Protein AF-A0A3F3HHC2-F1 (afdb_monomer_lite)

pLDDT: mean 76.74, std 19.42, range [27.91, 94.0]

Foldseek 3Di:
DDDDDDDDDDDDDDDDDDDDDPPPPDDDDPDPVRVVVVVVVVVVVVVVVVVVVVVVVVVVVVVVVVVVVVVVVVVVVVVVVVVVVVVVVVVVVVVLQVVLLVVLLVVCVVLVHDSDPVVSVVLDDPDNVSSVVSSVVVSVVVVVVVVVVVVVVVVPPDPPPPPVPVPPPCDPVNVCVVPPPDD

Organism: NCBI:txid709323

Sequence (183 aa):
MENNDSQNEVVEEQNEDKQAETKKDGISFESQSELDSFMDKKVSKAIETARSKWEEEAKEREDKAKKLARMTEADRIKAEQADRDKELSKREQELKRLEYSIQAKSTLAEAGLPNEDELVSLILSDDVETTNNNINYLKKVIADSVNKRVDELSKQKTPNASSTKLSGAVSISELAQKNRVIK

Structure (mmCIF, N/CA/C/O backbone):
data_AF-A0A3F3HHC2-F1
#
_entry.id   AF-A0A3F3HHC2-F1
#
loop_
_atom_site.group_PDB
_atom_site.id
_atom_site.type_symbol
_atom_site.label_atom_id
_atom_site.label_alt_id
_atom_site.label_comp_id
_atom_site.label_asym_id
_atom_site.label_entity_id
_atom_site.label_seq_id
_atom_site.pdbx_PDB_ins_code
_atom_site.Cartn_x
_atom_site.Cartn_y
_atom_site.Cartn_z
_atom_site.occupancy
_atom_site.B_iso_or_equiv
_atom_site.auth_seq_id
_atom_site.auth_comp_id
_atom_site.auth_asym_id
_atom_site.auth_atom_id
_atom_site.pdbx_PDB_model_num
ATOM 1 N N . MET A 1 1 ? 40.870 -58.059 -75.820 1.00 37.47 1 MET A N 1
ATOM 2 C CA . MET A 1 1 ? 39.514 -58.626 -75.888 1.00 37.47 1 MET A CA 1
ATOM 3 C C . MET A 1 1 ? 38.599 -57.517 -75.403 1.00 37.47 1 MET A C 1
ATOM 5 O O . MET A 1 1 ? 38.726 -57.125 -74.254 1.00 37.47 1 MET A O 1
ATOM 9 N N . GLU A 1 2 ? 37.983 -56.752 -76.309 1.00 33.00 2 GLU A N 1
ATOM 10 C CA . GLU A 1 2 ? 36.784 -57.168 -77.075 1.00 33.00 2 GLU A CA 1
ATOM 11 C C . GLU A 1 2 ? 35.689 -57.629 -76.115 1.00 33.00 2 GLU A C 1
ATOM 13 O O . GLU A 1 2 ? 35.956 -58.453 -75.251 1.00 33.00 2 GLU A O 1
ATOM 18 N N . ASN A 1 3 ? 34.437 -57.223 -76.192 1.00 35.38 3 ASN A N 1
ATOM 19 C CA . ASN A 1 3 ? 33.628 -56.442 -77.125 1.00 35.38 3 ASN A CA 1
ATOM 20 C C . ASN A 1 3 ? 32.296 -56.289 -76.345 1.00 35.38 3 ASN A C 1
ATOM 22 O O . ASN A 1 3 ? 31.967 -57.150 -75.534 1.00 35.38 3 ASN A O 1
ATOM 26 N N . ASN A 1 4 ? 31.665 -55.122 -76.346 1.00 35.12 4 ASN A N 1
ATOM 27 C CA . ASN A 1 4 ? 30.580 -54.762 -77.261 1.00 35.12 4 ASN A CA 1
ATOM 28 C C . ASN A 1 4 ? 29.221 -55.422 -76.949 1.00 35.12 4 ASN A C 1
ATOM 30 O O . ASN A 1 4 ? 29.142 -56.600 -76.626 1.00 35.12 4 ASN A O 1
ATOM 34 N N . ASP A 1 5 ? 28.195 -54.609 -77.193 1.00 36.09 5 ASP A N 1
ATOM 35 C CA . ASP A 1 5 ? 26.769 -54.888 -77.368 1.00 36.09 5 ASP A CA 1
ATOM 36 C C . ASP A 1 5 ? 25.909 -55.114 -76.120 1.00 36.09 5 ASP A C 1
ATOM 38 O O . ASP A 1 5 ? 26.083 -56.067 -75.373 1.00 36.09 5 ASP A O 1
ATOM 42 N N . SER A 1 6 ? 25.020 -54.185 -75.757 1.00 36.78 6 SER A N 1
ATOM 43 C CA . SER A 1 6 ? 23.888 -53.574 -76.498 1.00 36.78 6 SER A CA 1
ATOM 44 C C . SER A 1 6 ? 22.591 -54.253 -76.086 1.00 36.78 6 SER A C 1
ATOM 46 O O . SER A 1 6 ? 22.447 -55.459 -76.251 1.00 36.78 6 SER A O 1
ATOM 48 N N . GLN A 1 7 ? 21.659 -53.436 -75.593 1.00 36.12 7 GLN A N 1
ATOM 49 C CA . GLN A 1 7 ? 20.228 -53.351 -75.943 1.00 36.12 7 GLN A CA 1
ATOM 50 C C . GLN A 1 7 ? 19.527 -52.635 -74.772 1.00 36.12 7 GLN A C 1
ATOM 52 O O . GLN A 1 7 ? 19.588 -53.107 -73.643 1.00 36.12 7 GLN A O 1
ATOM 57 N N . ASN A 1 8 ? 19.045 -51.394 -74.881 1.00 29.84 8 ASN A N 1
ATOM 58 C CA . ASN A 1 8 ? 18.131 -50.783 -75.859 1.00 29.84 8 ASN A CA 1
ATOM 59 C C . ASN A 1 8 ? 16.711 -51.366 -75.803 1.00 29.84 8 ASN A C 1
ATOM 61 O O . ASN A 1 8 ? 16.498 -52.466 -76.289 1.00 29.84 8 ASN A O 1
ATOM 65 N N . GLU A 1 9 ? 15.770 -50.585 -75.267 1.00 37.88 9 GLU A N 1
ATOM 66 C CA . GLU A 1 9 ? 14.463 -50.279 -75.881 1.00 37.88 9 GLU A CA 1
ATOM 67 C C . GLU A 1 9 ? 13.893 -49.045 -75.148 1.00 37.88 9 GLU A C 1
ATOM 69 O O . GLU A 1 9 ? 13.681 -49.079 -73.939 1.00 37.88 9 GLU A O 1
ATOM 74 N N . VAL A 1 10 ? 13.990 -47.844 -75.728 1.00 31.50 10 VAL A N 1
ATOM 75 C CA . VAL A 1 10 ? 13.134 -47.246 -76.779 1.00 31.50 10 VAL A CA 1
ATOM 76 C C . VAL A 1 10 ? 11.805 -46.758 -76.210 1.00 31.50 10 VAL A C 1
ATOM 78 O O . VAL A 1 10 ? 10.918 -47.552 -75.927 1.00 31.50 10 VAL A O 1
ATOM 81 N N . VAL A 1 11 ? 11.664 -45.430 -76.147 1.00 33.75 11 VAL A N 1
ATOM 82 C CA . VAL A 1 11 ? 10.469 -44.735 -76.648 1.00 33.75 11 VAL A CA 1
ATOM 83 C C . VAL A 1 11 ? 10.931 -43.437 -77.333 1.00 33.75 11 VAL A C 1
ATOM 85 O O . VAL A 1 11 ? 11.148 -42.407 -76.700 1.00 33.75 11 VAL A O 1
ATOM 88 N N . GLU A 1 12 ? 11.156 -43.567 -78.638 1.00 30.34 12 GLU A N 1
ATOM 89 C CA . GLU A 1 12 ? 10.977 -42.567 -79.708 1.00 30.34 12 GLU A CA 1
ATOM 90 C C . GLU A 1 12 ? 9.503 -42.071 -79.697 1.00 30.34 12 GLU A C 1
ATOM 92 O O . GLU A 1 12 ? 8.624 -42.820 -79.283 1.00 30.34 12 GLU A O 1
ATOM 97 N N . GLU A 1 13 ? 9.072 -40.878 -80.115 1.00 29.05 13 GLU A N 1
ATOM 98 C CA . GLU A 1 13 ? 9.641 -39.817 -80.950 1.00 29.05 13 GLU A CA 1
ATOM 99 C C . GLU A 1 13 ? 8.680 -38.599 -80.944 1.00 29.05 13 GLU A C 1
ATOM 101 O O . GLU A 1 13 ? 7.490 -38.765 -80.664 1.00 29.05 13 GLU A O 1
ATOM 106 N N . GLN A 1 14 ? 9.215 -37.423 -81.319 1.00 28.17 14 GLN A N 1
ATOM 107 C CA . GLN A 1 14 ? 8.641 -36.261 -82.054 1.00 28.17 14 GLN A CA 1
ATOM 108 C C . GLN A 1 14 ? 9.187 -34.939 -81.458 1.00 28.17 14 GLN A C 1
ATOM 110 O O . GLN A 1 14 ? 8.790 -34.541 -80.366 1.00 28.17 14 GLN A O 1
ATOM 115 N N . ASN A 1 15 ? 10.298 -34.391 -81.989 1.00 27.91 15 ASN A N 1
ATOM 116 C CA . ASN A 1 15 ? 10.408 -33.348 -83.049 1.00 27.91 15 ASN A CA 1
ATOM 117 C C . ASN A 1 15 ? 9.570 -32.081 -82.754 1.00 27.91 15 ASN A C 1
ATOM 119 O O . ASN A 1 15 ? 8.395 -32.194 -82.440 1.00 27.91 15 ASN A O 1
ATOM 123 N N . GLU A 1 16 ? 10.046 -30.833 -82.833 1.00 30.41 16 GLU A N 1
ATOM 124 C CA . GLU A 1 16 ? 11.168 -30.217 -83.558 1.00 30.41 16 GLU A CA 1
ATOM 125 C C . GLU A 1 16 ? 11.465 -28.809 -82.967 1.00 30.41 16 GLU A C 1
ATOM 127 O O . GLU A 1 16 ? 10.577 -28.149 -82.428 1.00 30.41 16 GLU A O 1
ATOM 132 N N . ASP A 1 17 ? 12.714 -28.359 -83.136 1.00 32.56 17 ASP A N 1
ATOM 133 C CA . ASP A 1 17 ? 13.199 -26.971 -83.256 1.00 32.56 17 ASP A CA 1
ATOM 134 C C . ASP A 1 17 ? 12.967 -25.912 -82.153 1.00 32.56 17 ASP A C 1
ATOM 136 O O . ASP A 1 17 ? 11.952 -25.217 -82.101 1.00 32.56 17 ASP A O 1
ATOM 140 N N . LYS A 1 18 ? 14.051 -25.578 -81.430 1.00 29.94 18 LYS A N 1
ATOM 141 C CA . LYS A 1 18 ? 14.835 -24.351 -81.712 1.00 29.94 18 LYS A CA 1
ATOM 142 C C . LYS A 1 18 ? 16.060 -24.200 -80.807 1.00 29.94 18 LYS A C 1
ATOM 144 O O . LYS A 1 18 ? 15.990 -24.161 -79.583 1.00 29.94 18 LYS A O 1
ATOM 149 N N . GLN A 1 19 ? 17.183 -24.042 -81.490 1.00 35.69 19 GLN A N 1
ATOM 150 C CA . GLN A 1 19 ? 18.495 -23.602 -81.038 1.00 35.69 19 GLN A CA 1
ATOM 151 C C . GLN A 1 19 ? 18.409 -22.336 -80.159 1.00 35.69 19 GLN A C 1
ATOM 153 O O . GLN A 1 19 ? 17.910 -21.304 -80.605 1.00 35.69 19 GLN A O 1
ATOM 158 N N . ALA A 1 20 ? 18.927 -22.397 -78.929 1.00 33.69 20 ALA A N 1
ATOM 159 C CA . ALA A 1 20 ? 19.217 -21.220 -78.111 1.00 33.69 20 ALA A CA 1
ATOM 160 C C . ALA A 1 20 ? 20.665 -21.307 -77.620 1.00 33.69 20 ALA A C 1
ATOM 162 O O . ALA A 1 20 ? 21.023 -22.074 -76.729 1.00 33.69 20 ALA A O 1
ATOM 163 N N . GLU A 1 21 ? 21.481 -20.532 -78.318 1.00 35.59 21 GLU A N 1
ATOM 164 C CA . GLU A 1 21 ? 22.899 -20.274 -78.143 1.00 35.59 21 GLU A CA 1
ATOM 165 C C . GLU A 1 21 ? 23.351 -20.203 -76.678 1.00 35.59 21 GLU A C 1
ATOM 167 O O . GLU A 1 21 ? 22.908 -19.369 -75.885 1.00 35.59 21 GLU A O 1
ATOM 172 N N . THR A 1 22 ? 24.357 -21.011 -76.355 1.00 36.41 22 THR A N 1
ATOM 173 C CA . THR A 1 22 ? 25.307 -20.728 -75.284 1.00 36.41 22 THR A CA 1
ATOM 174 C C . THR A 1 22 ? 26.103 -19.475 -75.655 1.00 36.41 22 THR A C 1
ATOM 176 O O . THR A 1 22 ? 27.182 -19.545 -76.244 1.00 36.41 22 THR A O 1
ATOM 179 N N . LYS A 1 23 ? 25.572 -18.298 -75.305 1.00 38.62 23 LYS A N 1
ATOM 180 C CA . LYS A 1 23 ? 26.328 -17.042 -75.343 1.00 38.62 23 LYS A CA 1
ATOM 181 C C . LYS A 1 23 ? 27.476 -17.115 -74.340 1.00 38.62 23 LYS A C 1
ATOM 183 O O . LYS A 1 23 ? 27.316 -16.865 -73.148 1.00 38.62 23 LYS A O 1
ATOM 188 N N . LYS A 1 24 ? 28.660 -17.470 -74.836 1.00 49.88 24 LYS A N 1
ATOM 189 C CA . LYS A 1 24 ? 29.924 -17.064 -74.225 1.00 49.88 24 LYS A CA 1
ATOM 190 C C . LYS A 1 24 ? 30.059 -15.554 -74.433 1.00 49.88 24 LYS A C 1
ATOM 192 O O . LYS A 1 24 ? 30.647 -15.129 -75.422 1.00 49.88 24 LYS A O 1
ATOM 197 N N . ASP A 1 25 ? 29.542 -14.761 -73.499 1.00 48.44 25 ASP A N 1
ATOM 198 C CA . ASP A 1 25 ? 29.913 -13.346 -73.370 1.00 48.44 25 ASP A CA 1
ATOM 199 C C . ASP A 1 25 ? 31.348 -13.271 -72.820 1.00 48.44 25 ASP A C 1
ATOM 201 O O . ASP A 1 25 ? 31.600 -13.011 -71.643 1.00 48.44 25 ASP A O 1
ATOM 205 N N . GLY A 1 26 ? 32.314 -13.606 -73.675 1.00 57.22 26 GLY A N 1
ATOM 206 C CA . GLY A 1 26 ? 33.729 -13.407 -73.408 1.00 57.22 26 GLY A CA 1
ATOM 207 C C . GLY A 1 26 ? 34.069 -11.942 -73.634 1.00 57.22 26 GLY A C 1
ATOM 208 O O . GLY A 1 26 ? 34.061 -11.478 -74.770 1.00 57.22 26 GLY A O 1
ATOM 209 N N . ILE A 1 27 ? 34.373 -11.213 -72.562 1.00 67.56 27 ILE A N 1
ATOM 210 C CA . ILE A 1 27 ? 34.971 -9.880 -72.669 1.00 67.56 27 ILE A CA 1
ATOM 211 C C . ILE A 1 27 ? 36.353 -10.066 -73.311 1.00 67.56 27 ILE A C 1
ATOM 213 O O . ILE A 1 27 ? 37.242 -10.655 -72.697 1.00 67.56 27 ILE A O 1
ATOM 217 N N . SER A 1 28 ? 36.517 -9.612 -74.553 1.00 67.81 28 SER A N 1
ATOM 218 C CA . SER A 1 28 ? 37.803 -9.581 -75.253 1.00 67.81 28 SER A CA 1
ATOM 219 C C . SER A 1 28 ? 38.385 -8.178 -75.135 1.00 67.81 28 SER A C 1
ATOM 221 O O . SER A 1 28 ? 37.693 -7.214 -75.446 1.00 67.81 28 SER A O 1
ATOM 223 N N . PHE A 1 29 ? 39.634 -8.066 -74.684 1.00 74.88 29 PHE A N 1
ATOM 224 C CA . PHE A 1 29 ? 40.348 -6.792 -74.587 1.00 74.88 29 PHE A CA 1
ATOM 225 C C . PHE A 1 29 ? 41.299 -6.626 -75.765 1.00 74.88 29 PHE A C 1
ATOM 227 O O . PHE A 1 29 ? 42.044 -7.551 -76.088 1.00 74.88 29 PHE A O 1
ATOM 234 N N . GLU A 1 30 ? 41.294 -5.449 -76.390 1.00 73.56 30 GLU A N 1
ATOM 235 C CA . GLU A 1 30 ? 42.142 -5.166 -77.554 1.00 73.56 30 GLU A CA 1
ATOM 236 C C . GLU A 1 30 ? 43.577 -4.792 -77.142 1.00 73.56 30 GLU A C 1
ATOM 238 O O . GLU A 1 30 ? 44.507 -4.872 -77.945 1.00 73.56 30 GLU A O 1
ATOM 243 N N . SER A 1 31 ? 43.792 -4.429 -75.870 1.00 78.31 31 SER A N 1
ATOM 244 C CA . SER A 1 31 ? 45.115 -4.136 -75.310 1.00 78.31 31 SER A CA 1
ATOM 245 C C . SER A 1 31 ? 45.207 -4.434 -73.809 1.00 78.31 31 SER A C 1
ATOM 247 O O . SER A 1 31 ? 44.209 -4.445 -73.086 1.00 78.31 31 SER A O 1
ATOM 249 N N . GLN A 1 32 ? 46.434 -4.609 -73.310 1.00 79.19 32 GLN A N 1
ATOM 250 C CA . GLN A 1 32 ? 46.698 -4.817 -71.881 1.00 79.19 32 GLN A CA 1
ATOM 251 C C . GLN A 1 32 ? 46.233 -3.630 -71.014 1.00 79.19 32 GLN A C 1
ATOM 253 O O . GLN A 1 32 ? 45.805 -3.833 -69.883 1.00 79.19 32 GLN A O 1
ATOM 258 N N . SER A 1 33 ? 46.251 -2.407 -71.557 1.00 81.25 33 SER A N 1
ATOM 259 C CA . SER A 1 33 ? 45.795 -1.196 -70.860 1.00 81.25 33 SER A CA 1
ATOM 260 C C . SER A 1 33 ? 44.282 -1.176 -70.628 1.00 81.25 33 SER A C 1
ATOM 262 O O . SER A 1 33 ? 43.810 -0.632 -69.630 1.00 81.25 33 SER A O 1
ATOM 264 N N . GLU A 1 34 ? 43.515 -1.757 -71.544 1.00 78.88 34 GLU A N 1
ATOM 265 C CA . GLU A 1 34 ? 42.060 -1.775 -71.464 1.00 78.88 34 GLU A CA 1
ATOM 266 C C . GLU A 1 34 ? 41.584 -2.827 -70.440 1.00 78.88 34 GLU A C 1
ATOM 268 O O . GLU A 1 34 ? 40.679 -2.558 -69.644 1.00 78.88 34 GLU A O 1
ATOM 273 N N . LEU A 1 35 ? 42.288 -3.967 -70.366 1.00 81.75 35 LEU A N 1
ATOM 274 C CA . LEU A 1 35 ? 42.108 -4.984 -69.323 1.00 81.75 35 LEU A CA 1
ATOM 275 C C . LEU A 1 35 ? 42.403 -4.420 -67.926 1.00 81.75 35 LEU A C 1
ATOM 277 O O . LEU A 1 35 ? 41.617 -4.635 -67.003 1.00 81.75 35 LEU A O 1
ATOM 281 N N . ASP A 1 36 ? 43.503 -3.681 -67.782 1.00 83.19 36 ASP A N 1
ATOM 282 C CA . ASP A 1 36 ? 43.916 -3.071 -66.514 1.00 83.19 36 ASP A CA 1
ATOM 283 C C . ASP A 1 36 ? 42.874 -2.051 -66.022 1.00 83.19 36 ASP A C 1
ATOM 285 O O . ASP A 1 36 ? 42.388 -2.133 -64.896 1.00 83.19 36 ASP A O 1
ATOM 289 N N . SER A 1 37 ? 42.379 -1.187 -66.920 1.00 84.00 37 SER A N 1
ATOM 290 C CA . SER A 1 37 ? 41.314 -0.224 -66.597 1.00 84.00 37 SER A CA 1
ATOM 291 C C . SER A 1 37 ? 40.001 -0.892 -66.168 1.00 84.00 37 SER A C 1
ATOM 293 O O . SER A 1 37 ? 39.285 -0.384 -65.297 1.00 84.00 37 SER A O 1
ATOM 295 N N . PHE A 1 38 ? 39.641 -2.023 -66.777 1.00 83.12 38 PHE A N 1
ATOM 296 C CA . PHE A 1 38 ? 38.449 -2.770 -66.386 1.00 83.12 38 PHE A CA 1
ATOM 297 C C . PHE A 1 38 ? 38.614 -3.447 -65.027 1.00 83.12 38 PHE A C 1
ATOM 299 O O . PHE A 1 38 ? 37.683 -3.413 -64.217 1.00 83.12 38 PHE A O 1
ATOM 306 N N . MET A 1 39 ? 39.784 -4.029 -64.762 1.00 85.62 39 MET A N 1
ATOM 307 C CA . MET A 1 39 ? 40.092 -4.640 -63.473 1.00 85.62 39 MET A CA 1
ATOM 308 C C . MET A 1 39 ? 40.117 -3.597 -62.361 1.00 85.62 39 MET A C 1
ATOM 310 O O . MET A 1 39 ? 39.442 -3.803 -61.354 1.00 85.62 39 MET A O 1
ATOM 314 N N . ASP A 1 40 ? 40.747 -2.444 -62.573 1.00 87.75 40 ASP A N 1
ATOM 315 C CA . ASP A 1 40 ? 40.731 -1.330 -61.623 1.00 87.75 40 ASP A CA 1
ATOM 316 C C . ASP A 1 40 ? 39.306 -0.894 -61.292 1.00 87.75 40 ASP A C 1
ATOM 318 O O . ASP A 1 40 ? 38.928 -0.827 -60.125 1.00 87.75 40 ASP A O 1
ATOM 322 N N . LYS A 1 41 ? 38.449 -0.703 -62.302 1.00 88.50 41 LYS A N 1
ATOM 323 C CA . LYS A 1 41 ? 37.036 -0.353 -62.075 1.00 88.50 41 LYS A CA 1
ATOM 324 C C . LYS A 1 41 ? 36.294 -1.419 -61.273 1.00 88.50 41 LYS A C 1
ATOM 326 O O . LYS A 1 41 ? 35.461 -1.087 -60.427 1.00 88.50 41 LYS A O 1
ATOM 331 N N . LYS A 1 42 ? 36.555 -2.703 -61.532 1.00 88.25 42 LYS A N 1
ATOM 332 C CA . LYS A 1 42 ? 35.938 -3.810 -60.785 1.00 88.25 42 LYS A CA 1
ATOM 333 C C . LYS A 1 42 ? 36.450 -3.874 -59.351 1.00 88.25 42 LYS A C 1
ATOM 335 O O . LYS A 1 42 ? 35.638 -4.057 -58.448 1.00 88.25 42 LYS A O 1
ATOM 340 N N . VAL A 1 43 ? 37.747 -3.679 -59.140 1.00 89.00 43 VAL A N 1
ATOM 341 C CA . VAL A 1 43 ? 38.385 -3.662 -57.821 1.00 89.00 43 VAL A CA 1
ATOM 342 C C . VAL A 1 43 ? 37.909 -2.458 -57.014 1.00 89.00 43 VAL A C 1
ATOM 344 O O . VAL A 1 43 ? 37.459 -2.643 -55.888 1.00 89.00 43 VAL A O 1
ATOM 347 N N . SER A 1 44 ? 37.888 -1.252 -57.584 1.00 89.44 44 SER A N 1
ATOM 348 C CA . SER A 1 44 ? 37.332 -0.061 -56.931 1.00 89.44 44 SER A CA 1
ATOM 349 C C . SER A 1 44 ? 35.874 -0.273 -56.541 1.00 89.44 44 SER A C 1
ATOM 351 O O . SER A 1 44 ? 35.516 -0.054 -55.387 1.00 89.44 44 SER A O 1
ATOM 353 N N . LYS A 1 45 ? 35.048 -0.809 -57.449 1.00 90.62 45 LYS A N 1
ATOM 354 C CA . LYS A 1 45 ? 33.640 -1.104 -57.153 1.00 90.62 45 LYS A CA 1
ATOM 355 C C . LYS A 1 45 ? 33.480 -2.174 -56.068 1.00 90.62 45 LYS A C 1
ATOM 357 O O . LYS A 1 45 ? 32.580 -2.075 -55.233 1.00 90.62 45 LYS A O 1
ATOM 362 N N . ALA A 1 46 ? 34.341 -3.191 -56.055 1.00 88.56 46 ALA A N 1
ATOM 363 C CA . ALA A 1 46 ? 34.355 -4.212 -55.012 1.00 88.56 46 ALA A CA 1
ATOM 364 C C . ALA A 1 46 ? 34.764 -3.626 -53.652 1.00 88.56 46 ALA A C 1
ATOM 366 O O . ALA A 1 46 ? 34.118 -3.921 -52.649 1.00 88.56 46 ALA A O 1
ATOM 367 N N . ILE A 1 47 ? 35.774 -2.752 -53.619 1.00 91.50 47 ILE A N 1
ATOM 368 C CA . ILE A 1 47 ? 36.232 -2.063 -52.406 1.00 91.50 47 ILE A CA 1
ATOM 369 C C . ILE A 1 47 ? 35.157 -1.107 -51.886 1.00 91.50 47 ILE A C 1
ATOM 371 O O . ILE A 1 47 ? 34.887 -1.104 -50.690 1.00 91.50 47 ILE A O 1
ATOM 375 N N . GLU A 1 48 ? 34.514 -0.323 -52.749 1.00 92.44 48 GLU A N 1
ATOM 376 C CA . GLU A 1 48 ? 33.403 0.559 -52.370 1.00 92.44 48 GLU A CA 1
ATOM 377 C C . GLU A 1 48 ? 32.234 -0.236 -51.789 1.00 92.44 48 GLU A C 1
ATOM 379 O O . GLU A 1 48 ? 31.717 0.104 -50.726 1.00 92.44 48 GLU A O 1
ATOM 384 N N . THR A 1 49 ? 31.868 -1.347 -52.433 1.00 91.19 49 THR A N 1
ATOM 385 C CA . THR A 1 49 ? 30.807 -2.234 -51.939 1.00 91.19 49 THR A CA 1
ATOM 386 C C . THR A 1 49 ? 31.184 -2.850 -50.590 1.00 91.19 49 THR A C 1
ATOM 388 O O . THR A 1 49 ? 30.355 -2.901 -49.685 1.00 91.19 49 THR A O 1
ATOM 391 N N . ALA A 1 50 ? 32.431 -3.300 -50.427 1.00 90.75 50 ALA A N 1
ATOM 392 C CA . ALA A 1 50 ? 32.922 -3.855 -49.168 1.00 90.75 50 ALA A CA 1
ATOM 393 C C . ALA A 1 50 ? 32.933 -2.803 -48.050 1.00 90.75 50 ALA A C 1
ATOM 395 O O . ALA A 1 50 ? 32.453 -3.077 -46.954 1.00 90.75 50 ALA A O 1
ATOM 396 N N . ARG A 1 51 ? 33.398 -1.580 -48.337 1.00 92.44 51 ARG A N 1
ATOM 397 C CA . ARG A 1 51 ? 33.374 -0.453 -47.393 1.00 92.44 51 ARG A CA 1
ATOM 398 C C . ARG A 1 51 ? 31.953 -0.094 -46.976 1.00 92.44 51 ARG A C 1
ATOM 400 O O . ARG A 1 51 ? 31.706 0.031 -45.784 1.00 92.44 51 ARG A O 1
ATOM 407 N N . SER A 1 52 ? 31.028 0.004 -47.930 1.00 93.94 52 SER A N 1
ATOM 408 C CA . SER A 1 52 ? 29.617 0.287 -47.646 1.00 93.94 52 SER A CA 1
ATOM 409 C C . SER A 1 52 ? 29.004 -0.781 -46.740 1.00 93.94 52 SER A C 1
ATOM 411 O O . SER A 1 52 ? 28.342 -0.440 -45.765 1.00 93.94 52 SER A O 1
ATOM 413 N N . LYS A 1 53 ? 29.262 -2.067 -47.018 1.00 93.69 53 LYS A N 1
ATOM 414 C CA . LYS A 1 53 ? 28.782 -3.172 -46.175 1.00 93.69 53 LYS A CA 1
ATOM 415 C C . LYS A 1 53 ? 29.385 -3.129 -44.774 1.00 93.69 53 LYS A C 1
ATOM 417 O O . LYS A 1 53 ? 28.664 -3.283 -43.797 1.00 93.69 53 LYS A O 1
ATOM 422 N N . TRP A 1 54 ? 30.686 -2.876 -44.652 1.00 93.81 54 TRP A N 1
ATOM 423 C CA . TRP A 1 54 ? 31.331 -2.761 -43.343 1.00 93.81 54 TRP A CA 1
ATOM 424 C C . TRP A 1 54 ? 30.830 -1.568 -42.536 1.00 93.81 54 TRP A C 1
ATOM 426 O O . TRP A 1 54 ? 30.685 -1.683 -41.322 1.00 93.81 54 TRP A O 1
ATOM 436 N N . GLU A 1 55 ? 30.556 -0.438 -43.185 1.00 93.25 55 GLU A N 1
ATOM 437 C CA . GLU A 1 55 ? 29.996 0.736 -42.520 1.00 93.25 55 GLU A CA 1
ATOM 438 C C . GLU A 1 55 ? 28.558 0.479 -42.046 1.00 93.25 55 GLU A C 1
ATOM 440 O O . GLU A 1 55 ? 28.202 0.853 -40.929 1.00 93.25 55 GLU A O 1
ATOM 445 N N . GLU A 1 56 ? 27.749 -0.209 -42.853 1.00 93.25 56 GLU A N 1
ATOM 446 C CA . GLU A 1 56 ? 26.394 -0.625 -42.484 1.00 93.25 56 GLU A CA 1
ATOM 447 C C . GLU A 1 56 ? 26.406 -1.614 -41.308 1.00 93.25 56 GLU A C 1
ATOM 449 O O . GLU A 1 56 ? 25.728 -1.391 -40.307 1.00 93.25 56 GLU A O 1
ATOM 454 N N . GLU A 1 57 ? 27.255 -2.643 -41.356 1.00 89.31 57 GLU A N 1
ATOM 455 C CA . GLU A 1 57 ? 27.427 -3.590 -40.249 1.00 89.31 57 GLU A CA 1
ATOM 456 C C . GLU A 1 57 ? 27.978 -2.922 -38.977 1.00 89.31 57 GLU A C 1
ATOM 458 O O . GLU A 1 57 ? 27.633 -3.316 -37.859 1.00 89.31 57 GLU A O 1
ATOM 463 N N . ALA A 1 58 ? 28.858 -1.924 -39.117 1.00 90.50 58 ALA A N 1
ATOM 464 C CA . ALA A 1 58 ? 29.372 -1.146 -37.993 1.00 90.50 58 ALA A CA 1
ATOM 465 C C . ALA A 1 58 ? 28.265 -0.322 -37.330 1.00 90.50 58 ALA A C 1
ATOM 467 O O . ALA A 1 58 ? 28.126 -0.388 -36.106 1.00 90.50 58 ALA A O 1
ATOM 468 N N . LYS A 1 59 ? 27.442 0.372 -38.126 1.00 91.19 59 LYS A N 1
ATOM 469 C CA . LYS A 1 59 ? 26.279 1.122 -37.632 1.00 91.19 59 LYS A CA 1
ATOM 470 C C . LYS A 1 59 ? 25.260 0.201 -36.971 1.00 91.19 59 LYS A C 1
ATOM 472 O O . LYS A 1 59 ? 24.828 0.475 -35.856 1.00 91.19 59 LYS A O 1
ATOM 477 N N . GLU A 1 60 ? 24.943 -0.938 -37.584 1.00 90.88 60 GLU A N 1
ATOM 478 C CA . GLU A 1 60 ? 23.987 -1.891 -37.015 1.00 90.88 60 GLU A CA 1
ATOM 479 C C . GLU A 1 60 ? 24.487 -2.481 -35.684 1.00 90.88 60 GLU A C 1
ATOM 481 O O . GLU A 1 60 ? 23.714 -2.623 -34.732 1.00 90.88 60 GLU A O 1
ATOM 486 N N . ARG A 1 61 ? 25.789 -2.790 -35.570 1.00 87.00 61 ARG A N 1
ATOM 487 C CA . ARG A 1 61 ? 26.393 -3.210 -34.293 1.00 87.00 61 ARG A CA 1
ATOM 488 C C . ARG A 1 61 ? 26.313 -2.116 -33.236 1.00 87.00 61 ARG A C 1
ATOM 490 O O . ARG A 1 61 ? 25.970 -2.417 -32.092 1.00 87.00 61 ARG A O 1
ATOM 497 N N . GLU A 1 62 ? 26.620 -0.875 -33.598 1.00 88.81 62 GLU A N 1
ATOM 498 C CA . GLU A 1 62 ? 26.570 0.255 -32.673 1.00 88.81 62 GLU A CA 1
ATOM 499 C C . GLU A 1 62 ? 25.138 0.509 -32.180 1.00 88.81 62 GLU A C 1
ATOM 501 O O . GLU A 1 62 ? 24.914 0.672 -30.979 1.00 88.81 62 GLU A O 1
ATOM 506 N N . ASP A 1 63 ? 24.152 0.454 -33.072 1.00 90.19 63 ASP A N 1
ATOM 507 C CA . ASP A 1 63 ? 22.746 0.652 -32.731 1.00 90.19 63 ASP A CA 1
ATOM 508 C C . ASP A 1 63 ? 22.193 -0.487 -31.870 1.00 90.19 63 ASP A C 1
ATOM 510 O O . ASP A 1 63 ? 21.498 -0.233 -30.881 1.00 90.19 63 ASP A O 1
ATOM 514 N N . LYS A 1 64 ? 22.551 -1.744 -32.170 1.00 86.00 64 LYS A N 1
ATOM 515 C CA . LYS A 1 64 ? 22.212 -2.899 -31.321 1.00 86.00 64 LYS A CA 1
ATOM 516 C C . LYS A 1 64 ? 22.831 -2.767 -29.929 1.00 86.00 64 LYS A C 1
ATOM 518 O O . LYS A 1 64 ? 22.128 -2.971 -28.939 1.00 86.00 64 LYS A O 1
ATOM 523 N N . ALA A 1 65 ? 24.103 -2.377 -29.834 1.00 83.31 65 ALA A N 1
ATOM 524 C CA . ALA A 1 65 ? 24.787 -2.177 -28.557 1.00 83.31 65 ALA A CA 1
ATOM 525 C C . ALA A 1 65 ? 24.167 -1.028 -27.747 1.00 83.31 65 ALA A C 1
ATOM 527 O O . ALA A 1 65 ? 23.882 -1.194 -26.561 1.00 83.31 65 ALA A O 1
ATOM 528 N N . LYS A 1 66 ? 23.874 0.111 -28.388 1.00 85.31 66 LYS A N 1
ATOM 529 C CA . LYS A 1 66 ? 23.185 1.247 -27.756 1.00 85.31 66 LYS A CA 1
ATOM 530 C C . LYS A 1 66 ? 21.789 0.869 -27.282 1.00 85.31 66 LYS A C 1
ATOM 532 O O . LYS A 1 66 ? 21.400 1.254 -26.182 1.00 85.31 66 LYS A O 1
ATOM 537 N N . LYS A 1 67 ? 21.025 0.124 -28.085 1.00 85.12 67 LYS A N 1
ATOM 538 C CA . LYS A 1 67 ? 19.682 -0.337 -27.714 1.00 85.12 67 LYS A CA 1
ATOM 539 C C . LYS A 1 67 ? 19.734 -1.291 -26.523 1.00 85.12 67 LYS A C 1
ATOM 541 O O . LYS A 1 67 ? 18.945 -1.120 -25.601 1.00 85.12 67 LYS A O 1
ATOM 546 N N . LEU A 1 68 ? 20.676 -2.236 -26.518 1.00 77.94 68 LEU A N 1
ATOM 547 C CA . LEU A 1 68 ? 20.867 -3.161 -25.404 1.00 77.94 68 LEU A CA 1
ATOM 548 C C . LEU A 1 68 ? 21.267 -2.414 -24.125 1.00 77.94 68 LEU A C 1
ATOM 550 O O . LEU A 1 68 ? 2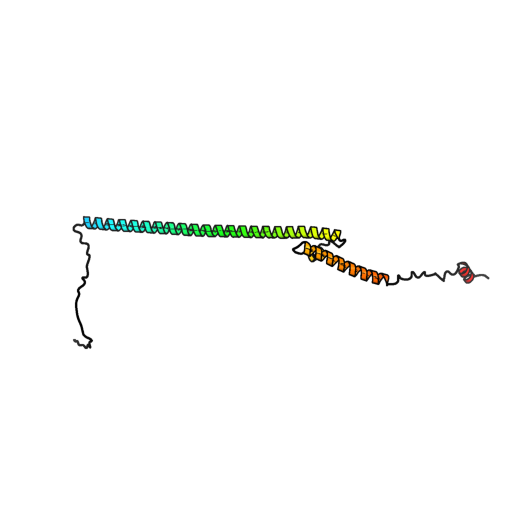0.637 -2.604 -23.093 1.00 77.94 68 LEU A O 1
ATOM 554 N N . ALA A 1 69 ? 22.237 -1.499 -24.203 1.00 84.69 69 ALA A N 1
ATOM 555 C CA . ALA A 1 69 ? 22.666 -0.691 -23.061 1.00 84.69 69 ALA A CA 1
ATOM 556 C C . ALA A 1 69 ? 21.534 0.194 -22.510 1.00 84.69 69 ALA A C 1
ATOM 558 O O . ALA A 1 69 ? 21.340 0.268 -21.298 1.00 84.69 69 ALA A O 1
ATOM 559 N N . ARG A 1 70 ? 20.747 0.826 -23.392 1.00 80.75 70 ARG A N 1
ATOM 560 C CA . ARG A 1 70 ? 19.566 1.612 -23.001 1.00 80.75 70 ARG A CA 1
ATOM 561 C C . ARG A 1 70 ? 18.490 0.754 -22.348 1.00 80.75 70 ARG A C 1
ATOM 563 O O . ARG A 1 70 ? 17.856 1.225 -21.414 1.00 80.75 70 ARG A O 1
ATOM 570 N N . MET A 1 71 ? 18.276 -0.469 -22.831 1.00 78.44 71 MET A N 1
ATOM 571 C CA . MET A 1 71 ? 17.309 -1.394 -22.243 1.00 78.44 71 MET A CA 1
ATOM 572 C C . MET A 1 71 ? 17.746 -1.808 -20.836 1.00 78.44 71 MET A C 1
ATOM 574 O O . MET A 1 71 ? 16.971 -1.653 -19.900 1.00 78.44 71 MET A O 1
ATOM 578 N N . THR A 1 72 ? 19.012 -2.195 -20.662 1.00 84.81 72 THR A N 1
ATOM 579 C CA . THR A 1 72 ? 19.573 -2.530 -19.347 1.00 84.81 72 THR A CA 1
ATOM 580 C C . THR A 1 72 ? 19.475 -1.366 -18.358 1.00 84.81 72 THR A C 1
ATOM 582 O O . THR A 1 72 ? 19.101 -1.569 -17.206 1.00 84.81 72 THR A O 1
ATOM 585 N N . GLU A 1 73 ? 19.773 -0.139 -18.792 1.00 88.69 73 GLU A N 1
ATOM 586 C CA . GLU A 1 73 ? 19.663 1.040 -17.927 1.00 88.69 73 GLU A CA 1
ATOM 587 C C . GLU A 1 73 ? 18.201 1.375 -17.598 1.00 88.69 73 GLU A C 1
ATOM 589 O O . GLU A 1 73 ? 17.876 1.643 -16.445 1.00 88.69 73 GLU A O 1
ATOM 594 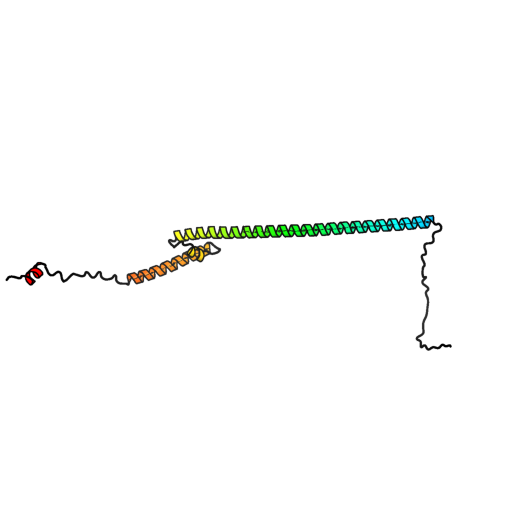N N . ALA A 1 74 ? 17.297 1.310 -18.580 1.00 87.50 74 ALA A N 1
ATOM 595 C CA . ALA A 1 74 ? 15.877 1.571 -18.364 1.00 87.50 74 ALA A CA 1
ATOM 596 C C . ALA A 1 74 ? 15.236 0.544 -17.419 1.00 87.50 74 ALA A C 1
ATOM 598 O O . ALA A 1 74 ? 14.433 0.918 -16.565 1.00 87.50 74 ALA A O 1
ATOM 599 N N . ASP A 1 75 ? 15.594 -0.733 -17.546 1.00 84.69 75 ASP A N 1
ATOM 600 C CA . ASP A 1 75 ? 15.094 -1.792 -16.671 1.00 84.69 75 ASP A CA 1
ATOM 601 C C . ASP A 1 75 ? 15.644 -1.640 -15.248 1.00 84.69 75 ASP A C 1
ATOM 603 O O . ASP A 1 75 ? 14.894 -1.795 -14.284 1.00 84.69 75 ASP A O 1
ATOM 607 N N . ARG A 1 76 ? 16.914 -1.232 -15.101 1.00 83.69 76 ARG A N 1
ATOM 608 C CA . ARG A 1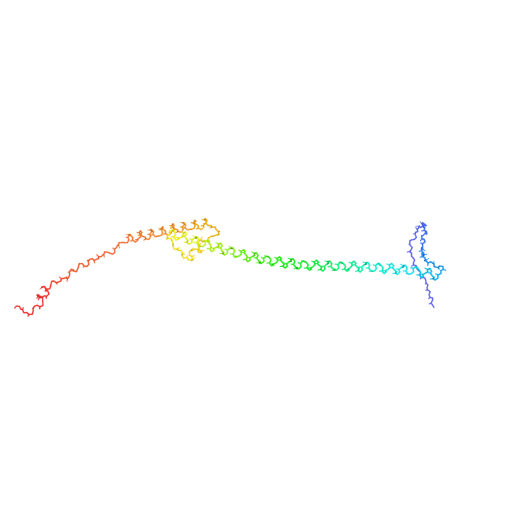 76 ? 17.495 -0.907 -13.792 1.00 83.69 76 ARG A CA 1
ATOM 609 C C . ARG A 1 76 ? 16.787 0.274 -13.130 1.00 83.69 76 ARG A C 1
ATOM 611 O O . ARG A 1 76 ? 16.421 0.172 -11.964 1.00 83.69 76 ARG A O 1
ATOM 618 N N . ILE A 1 77 ? 16.554 1.362 -13.868 1.00 89.81 77 ILE A N 1
ATOM 619 C CA . ILE A 1 77 ? 15.842 2.542 -13.354 1.00 89.81 77 ILE A CA 1
ATOM 620 C C . ILE A 1 77 ? 14.420 2.166 -12.931 1.00 89.81 77 ILE A C 1
ATOM 622 O O . ILE A 1 77 ? 13.978 2.572 -11.862 1.00 89.81 77 ILE A O 1
ATOM 626 N N . LYS A 1 78 ? 13.704 1.364 -13.729 1.00 89.94 78 LYS A N 1
ATOM 627 C CA . LYS A 1 78 ? 12.357 0.896 -13.370 1.00 89.94 78 LYS A CA 1
ATOM 628 C C . LYS A 1 78 ? 12.358 0.016 -12.126 1.00 89.94 78 LYS A C 1
ATOM 630 O O . LYS A 1 78 ? 11.451 0.148 -11.315 1.00 89.94 78 LYS A O 1
ATOM 635 N N . ALA A 1 79 ? 13.337 -0.876 -11.980 1.00 86.38 79 ALA A N 1
ATOM 636 C CA . ALA A 1 79 ? 13.465 -1.701 -10.783 1.00 86.38 79 ALA A CA 1
ATOM 637 C C . ALA A 1 79 ? 13.722 -0.830 -9.544 1.00 86.38 79 ALA A C 1
ATOM 639 O O . ALA A 1 79 ? 13.018 -0.967 -8.549 1.00 86.38 79 ALA A O 1
ATOM 640 N N . GLU A 1 80 ? 14.645 0.130 -9.640 1.00 87.94 80 GLU A N 1
ATOM 641 C CA . GLU A 1 80 ? 14.937 1.069 -8.553 1.00 87.94 80 GLU A CA 1
ATOM 642 C C . GLU A 1 80 ? 13.720 1.938 -8.199 1.00 87.94 80 GLU A C 1
ATOM 644 O O . GLU A 1 80 ? 13.413 2.123 -7.023 1.00 87.94 80 GLU A O 1
ATOM 649 N N . GLN A 1 81 ? 12.986 2.430 -9.201 1.00 92.44 81 GLN A N 1
ATOM 650 C CA . GLN A 1 81 ? 11.735 3.164 -9.002 1.00 92.44 81 GLN A CA 1
ATOM 651 C C . GLN A 1 81 ? 10.666 2.290 -8.348 1.00 92.44 81 GLN A C 1
ATOM 653 O O . GLN A 1 81 ? 10.068 2.705 -7.365 1.00 92.44 81 GLN A O 1
ATOM 658 N N . ALA A 1 82 ? 10.468 1.061 -8.825 1.00 92.75 82 ALA A N 1
ATOM 659 C CA . ALA A 1 82 ? 9.499 0.142 -8.244 1.00 92.75 82 ALA A CA 1
ATOM 660 C C . ALA A 1 82 ? 9.839 -0.205 -6.788 1.00 92.75 82 ALA A C 1
ATOM 662 O O . ALA A 1 82 ? 8.939 -0.319 -5.958 1.00 92.75 82 ALA A O 1
ATOM 663 N N . ASP A 1 83 ? 11.118 -0.361 -6.455 1.00 91.56 83 ASP A N 1
ATOM 664 C CA . ASP A 1 83 ? 11.549 -0.618 -5.082 1.00 91.56 83 ASP A CA 1
ATOM 665 C C . ASP A 1 83 ? 11.377 0.622 -4.196 1.00 91.56 83 ASP A C 1
ATOM 667 O O . ASP A 1 83 ? 10.895 0.510 -3.068 1.00 91.56 83 ASP A O 1
ATOM 671 N N . ARG A 1 84 ? 11.665 1.818 -4.726 1.00 93.25 84 ARG A N 1
ATOM 672 C CA . ARG A 1 84 ? 11.366 3.099 -4.069 1.00 93.25 84 ARG A CA 1
ATOM 673 C C . ARG A 1 84 ? 9.872 3.265 -3.807 1.00 93.25 84 ARG A C 1
ATOM 675 O O . ARG A 1 84 ? 9.501 3.631 -2.696 1.00 93.25 84 ARG A O 1
ATOM 682 N N . ASP A 1 85 ? 9.028 2.965 -4.784 1.00 92.31 85 ASP A N 1
ATOM 683 C CA . ASP A 1 85 ? 7.576 3.102 -4.680 1.00 92.31 85 ASP A CA 1
ATOM 684 C C . ASP A 1 85 ? 6.987 2.093 -3.690 1.00 92.31 85 ASP A C 1
ATOM 686 O O . ASP A 1 85 ? 6.119 2.443 -2.892 1.00 92.31 85 ASP A O 1
ATOM 690 N N . LYS A 1 86 ? 7.495 0.853 -3.666 1.00 93.94 86 LYS A N 1
ATOM 691 C CA . LYS A 1 86 ? 7.120 -0.140 -2.646 1.00 93.94 86 LYS A CA 1
ATOM 692 C C . LYS A 1 86 ? 7.501 0.319 -1.244 1.00 93.94 86 LYS A C 1
ATOM 694 O O . LYS A 1 86 ? 6.696 0.198 -0.326 1.00 93.94 86 LYS A O 1
ATOM 699 N N . GLU A 1 87 ? 8.714 0.837 -1.072 1.00 92.56 87 GLU A N 1
ATOM 700 C CA . GLU A 1 87 ? 9.200 1.320 0.220 1.00 92.56 87 GLU A CA 1
ATOM 701 C C . GLU A 1 87 ? 8.405 2.547 0.699 1.00 92.56 87 GLU A C 1
ATOM 703 O O . GLU A 1 87 ? 8.071 2.652 1.882 1.00 92.56 87 GLU A O 1
ATOM 708 N N . LEU A 1 88 ? 8.049 3.454 -0.216 1.00 94.00 88 LEU A N 1
ATOM 709 C CA . LEU A 1 88 ? 7.164 4.584 0.069 1.00 94.00 88 LEU A CA 1
ATOM 710 C C . LEU A 1 88 ? 5.759 4.109 0.444 1.00 94.00 88 LEU A C 1
ATOM 712 O O . LEU A 1 88 ? 5.253 4.497 1.492 1.00 94.00 88 LEU A O 1
ATOM 716 N N . SER A 1 89 ? 5.166 3.211 -0.343 1.00 93.25 89 SER A N 1
ATOM 717 C CA . SER A 1 89 ? 3.834 2.664 -0.074 1.00 93.25 89 SER A CA 1
ATOM 718 C C . SER A 1 89 ? 3.775 1.938 1.271 1.00 93.25 89 SER A C 1
ATOM 720 O O . SER A 1 89 ? 2.830 2.125 2.036 1.00 93.25 89 SER A O 1
ATOM 722 N N . LYS A 1 90 ? 4.816 1.170 1.613 1.00 93.44 90 LYS A N 1
ATOM 723 C CA . LYS A 1 90 ? 4.928 0.511 2.916 1.00 93.44 90 LYS A CA 1
ATOM 724 C C . LYS A 1 90 ? 4.989 1.529 4.055 1.00 93.44 90 LYS A C 1
ATOM 726 O O . LYS A 1 90 ? 4.240 1.393 5.020 1.00 93.44 90 LYS A O 1
ATOM 731 N N . ARG A 1 91 ? 5.818 2.573 3.932 1.00 93.44 91 ARG A N 1
ATOM 732 C CA . ARG A 1 91 ? 5.866 3.654 4.931 1.00 93.44 91 ARG A CA 1
ATOM 733 C C . ARG A 1 91 ? 4.529 4.368 5.073 1.00 93.44 91 ARG A C 1
ATOM 735 O O . ARG A 1 91 ? 4.116 4.658 6.189 1.00 93.44 91 ARG A O 1
ATOM 742 N N . GLU A 1 92 ? 3.847 4.649 3.971 1.00 90.19 92 GLU A N 1
ATOM 743 C CA . GLU A 1 92 ? 2.532 5.288 3.999 1.00 90.19 92 GLU A CA 1
ATOM 744 C C . GLU A 1 92 ? 1.486 4.406 4.683 1.00 90.19 92 GLU A C 1
ATOM 746 O O . GLU A 1 92 ? 0.691 4.905 5.475 1.00 90.19 92 GLU A O 1
ATOM 751 N N . GLN A 1 93 ? 1.494 3.097 4.421 1.00 88.62 93 GLN A N 1
ATOM 752 C CA . GLN A 1 93 ? 0.610 2.144 5.093 1.00 88.62 93 GLN A CA 1
ATOM 753 C C . GLN A 1 93 ? 0.900 2.061 6.595 1.00 88.62 93 GLN A C 1
ATOM 755 O O . GLN A 1 93 ? -0.029 2.088 7.400 1.00 88.62 93 GLN A O 1
ATOM 760 N N . GLU A 1 94 ? 2.174 2.005 6.986 1.00 88.69 94 GLU A N 1
ATOM 761 C CA . GLU A 1 94 ? 2.578 1.998 8.395 1.00 88.69 94 GLU A CA 1
ATOM 762 C C . GLU A 1 94 ? 2.162 3.289 9.111 1.00 88.69 94 GLU A C 1
ATOM 764 O O . GLU A 1 94 ? 1.602 3.229 10.206 1.00 88.69 94 GLU A O 1
ATOM 769 N N . LEU A 1 95 ? 2.365 4.451 8.482 1.00 88.75 95 LEU A N 1
ATOM 770 C CA . LEU A 1 95 ? 1.952 5.743 9.033 1.00 88.75 95 LEU A CA 1
ATOM 771 C C . LEU A 1 95 ? 0.434 5.856 9.162 1.00 88.75 95 LEU A C 1
ATOM 773 O O . LEU A 1 95 ? -0.044 6.254 10.220 1.00 88.75 95 LEU A O 1
ATOM 777 N N . LYS A 1 96 ? -0.327 5.454 8.136 1.00 88.56 96 LYS A N 1
ATOM 778 C CA . LYS A 1 96 ? -1.797 5.425 8.199 1.00 88.56 96 LYS A CA 1
ATOM 779 C C . LYS A 1 96 ? -2.282 4.522 9.323 1.00 88.56 96 LYS A C 1
ATOM 781 O O . LYS A 1 96 ? -3.139 4.915 10.107 1.00 88.56 96 LYS A O 1
ATOM 786 N N . ARG A 1 97 ? -1.696 3.329 9.453 1.00 87.38 97 ARG A N 1
ATOM 787 C CA . ARG A 1 97 ? -2.032 2.398 10.533 1.00 87.38 97 ARG A CA 1
ATOM 788 C C . ARG A 1 97 ? -1.735 3.003 11.904 1.00 87.38 97 ARG A C 1
ATOM 790 O O . ARG A 1 97 ? -2.540 2.841 12.818 1.00 87.38 97 ARG A O 1
ATOM 797 N N . LEU A 1 98 ? -0.609 3.699 12.052 1.00 87.94 98 LEU A N 1
ATOM 798 C CA . LEU A 1 98 ? -0.253 4.375 13.296 1.00 87.94 98 LEU A CA 1
ATOM 799 C C . LEU A 1 98 ? -1.234 5.506 13.616 1.00 87.94 98 LEU A C 1
ATOM 801 O O . LEU A 1 98 ? -1.762 5.553 14.724 1.00 87.94 98 LEU A O 1
ATOM 805 N N . GLU A 1 99 ? -1.522 6.371 12.648 1.00 87.19 99 GLU A N 1
ATOM 806 C CA . GLU A 1 99 ? -2.486 7.459 12.796 1.00 87.19 99 GLU A CA 1
ATOM 807 C C . GLU A 1 99 ? -3.860 6.922 13.210 1.00 87.19 99 GLU A C 1
ATOM 809 O O . GLU A 1 99 ? -4.421 7.361 14.215 1.00 87.19 99 GLU A O 1
ATOM 814 N N . TYR A 1 100 ? -4.361 5.903 12.510 1.00 88.06 100 TYR A N 1
ATOM 815 C CA . TYR A 1 100 ? -5.640 5.277 12.833 1.00 88.06 100 TYR A CA 1
ATOM 816 C C . TYR A 1 100 ? -5.622 4.585 14.194 1.00 88.06 100 TYR A C 1
ATOM 818 O O . TYR A 1 100 ? -6.600 4.676 14.930 1.00 88.06 100 TYR A O 1
ATOM 826 N N . SER A 1 101 ? -4.512 3.957 14.587 1.00 86.56 101 SER A N 1
ATOM 827 C CA . SER A 1 101 ? -4.391 3.365 15.923 1.00 86.56 101 SER A CA 1
ATOM 828 C C . SER A 1 101 ? -4.482 4.418 17.031 1.00 86.56 101 SER A C 1
ATOM 830 O O . SER A 1 101 ? -5.120 4.182 18.054 1.00 86.56 101 SER A O 1
ATOM 832 N N . ILE A 1 102 ? -3.908 5.605 16.817 1.00 88.31 102 ILE A N 1
ATOM 833 C CA . ILE A 1 102 ? -3.969 6.717 17.771 1.00 88.31 102 ILE A CA 1
ATOM 834 C C . ILE A 1 102 ? -5.389 7.281 17.834 1.00 88.31 102 ILE A C 1
ATOM 836 O O . ILE A 1 102 ? -5.904 7.507 18.930 1.00 88.31 102 ILE A O 1
ATOM 840 N N . GLN A 1 103 ? -6.047 7.460 16.686 1.00 87.06 103 GLN A N 1
ATOM 841 C CA . GLN A 1 103 ? -7.445 7.894 16.648 1.00 87.06 103 GLN A CA 1
ATOM 842 C C . GLN A 1 103 ? -8.353 6.891 17.369 1.00 87.06 103 GLN A C 1
ATOM 844 O O . GLN A 1 103 ? -9.100 7.282 18.262 1.00 87.06 103 GLN A O 1
ATOM 849 N N . ALA A 1 104 ? -8.214 5.594 17.078 1.00 87.12 104 ALA A N 1
ATOM 850 C CA . ALA A 1 104 ? -8.969 4.535 17.742 1.00 87.12 104 ALA A CA 1
ATOM 851 C C . ALA A 1 104 ? -8.730 4.519 19.261 1.00 87.12 104 ALA A C 1
ATOM 853 O O . ALA A 1 104 ? -9.681 4.379 20.028 1.00 87.12 104 ALA A O 1
ATOM 854 N N . LYS A 1 105 ? -7.485 4.726 19.716 1.00 88.56 105 LYS A N 1
ATOM 855 C CA . LYS A 1 105 ? -7.165 4.897 21.144 1.00 88.56 105 LYS A CA 1
ATOM 856 C C . LYS A 1 105 ? -7.887 6.087 21.767 1.00 88.56 105 LYS A C 1
ATOM 858 O O . LYS A 1 105 ? -8.403 5.950 22.874 1.00 88.56 105 LYS A O 1
ATOM 863 N N . SER A 1 106 ? -7.927 7.229 21.077 1.00 88.88 106 SER A N 1
ATOM 864 C CA . SER A 1 106 ? -8.663 8.412 21.541 1.00 88.88 106 SER A CA 1
ATOM 865 C C . SER A 1 106 ? -10.149 8.100 21.681 1.00 88.88 106 SER A C 1
ATOM 867 O O . SER A 1 106 ? -10.726 8.315 22.742 1.00 88.88 106 SER A O 1
ATOM 869 N N . THR A 1 107 ? -10.754 7.495 20.658 1.00 87.69 107 THR A N 1
ATOM 870 C CA . THR A 1 107 ? -12.177 7.137 20.667 1.00 87.69 107 THR A CA 1
ATOM 871 C C . THR A 1 107 ? -12.513 6.099 21.741 1.00 87.69 107 THR A C 1
ATOM 873 O O . THR A 1 107 ? -13.548 6.204 22.398 1.00 87.69 107 THR A O 1
ATOM 876 N N . LEU A 1 108 ? -11.642 5.111 21.971 1.00 87.56 108 LEU A N 1
ATOM 877 C CA . LEU A 1 108 ? -11.798 4.140 23.059 1.00 87.56 108 LEU A CA 1
ATOM 878 C C . LEU A 1 108 ? -11.740 4.815 24.432 1.00 87.56 108 LEU A C 1
ATOM 880 O O . LEU A 1 108 ? -12.595 4.545 25.278 1.00 87.56 108 LEU A O 1
ATOM 884 N N . ALA A 1 109 ? -10.784 5.726 24.633 1.00 87.50 109 ALA A N 1
ATOM 885 C CA . ALA A 1 109 ? -10.658 6.484 25.872 1.00 87.50 109 ALA A CA 1
ATOM 886 C C . ALA A 1 109 ? -11.887 7.380 26.118 1.00 87.50 109 ALA A C 1
ATOM 888 O O . ALA A 1 109 ? -12.431 7.383 27.222 1.00 87.50 109 ALA A O 1
ATOM 889 N N . GLU A 1 110 ? -12.384 8.070 25.088 1.00 87.62 110 GLU A N 1
ATOM 890 C CA . GLU A 1 110 ? -13.629 8.853 25.141 1.00 87.62 110 GLU A CA 1
ATOM 891 C C . GLU A 1 110 ? -14.855 7.979 25.443 1.00 87.62 110 GLU A C 1
ATOM 893 O O . GLU A 1 110 ? -15.766 8.389 26.165 1.00 87.62 110 GLU A O 1
ATOM 898 N N . ALA A 1 111 ? -14.875 6.745 24.935 1.00 85.12 111 ALA A N 1
ATOM 899 C CA . ALA A 1 111 ? -15.929 5.777 25.213 1.00 85.12 111 ALA A CA 1
ATOM 900 C C . ALA A 1 111 ? -15.849 5.164 26.627 1.00 85.12 111 ALA A C 1
ATOM 902 O O . ALA A 1 111 ? -16.780 4.446 27.007 1.00 85.12 111 ALA A O 1
ATOM 903 N N . GLY A 1 112 ? -14.785 5.445 27.391 1.00 84.88 112 GLY A N 1
ATOM 904 C CA . GLY A 1 112 ? -14.522 4.874 28.715 1.00 84.88 112 GLY A CA 1
ATOM 905 C C . GLY A 1 112 ? -14.096 3.404 28.676 1.00 84.88 112 GLY A C 1
ATOM 906 O O . GLY A 1 112 ? -14.267 2.688 29.662 1.00 84.88 112 GLY A O 1
ATOM 907 N N . LEU A 1 113 ? -13.599 2.937 27.529 1.00 86.19 113 LEU A N 1
ATOM 908 C CA . LEU A 1 113 ? -13.128 1.572 27.321 1.00 86.19 113 LEU A CA 1
ATOM 909 C C . LEU A 1 113 ? -11.601 1.495 27.489 1.00 86.19 113 LEU A C 1
ATOM 911 O O . LEU A 1 113 ? -10.915 2.498 27.279 1.00 86.19 113 LEU A O 1
ATOM 915 N N . PRO A 1 114 ? -11.049 0.317 27.838 1.00 86.12 114 PRO A N 1
ATOM 916 C CA . PRO A 1 114 ? -9.604 0.116 27.868 1.00 86.12 114 PRO A CA 1
ATOM 917 C C . PRO A 1 114 ? -8.979 0.466 26.514 1.00 86.12 114 PRO A C 1
ATOM 919 O O . PRO A 1 114 ? -9.468 0.037 25.474 1.00 86.12 114 PRO A O 1
ATOM 922 N N . ASN A 1 115 ? -7.897 1.235 26.522 1.00 86.12 115 ASN A N 1
ATOM 923 C CA . ASN A 1 115 ? -7.181 1.696 25.328 1.00 86.12 115 ASN A CA 1
ATOM 924 C C . ASN A 1 115 ? -5.843 0.961 25.131 1.00 86.12 115 ASN A C 1
ATOM 926 O O . ASN A 1 115 ? -4.917 1.495 24.516 1.00 86.12 115 ASN A O 1
ATOM 930 N N . GLU A 1 116 ? -5.758 -0.261 25.660 1.00 87.62 116 GLU A N 1
ATOM 931 C CA . GLU A 1 116 ? -4.601 -1.144 25.531 1.00 87.62 116 GLU A CA 1
ATOM 932 C C . GLU A 1 116 ? -4.317 -1.472 24.060 1.00 87.62 116 GLU A C 1
ATOM 934 O O . GLU A 1 116 ? -5.238 -1.670 23.259 1.00 87.62 116 GLU A O 1
ATOM 939 N N . ASP A 1 117 ? -3.034 -1.579 23.711 1.00 80.81 117 ASP A N 1
ATOM 940 C CA . ASP A 1 117 ? -2.583 -1.846 22.338 1.00 80.81 117 ASP A CA 1
ATOM 941 C C . ASP A 1 117 ? -3.188 -3.125 21.746 1.00 80.81 117 ASP A C 1
ATOM 943 O O . ASP A 1 117 ? -3.542 -3.162 20.565 1.00 80.81 117 ASP A O 1
ATOM 947 N N . GLU A 1 118 ? -3.370 -4.156 22.573 1.00 84.81 118 GLU A N 1
ATOM 948 C CA . GLU A 1 118 ? -3.979 -5.425 22.170 1.00 84.81 118 GLU A CA 1
ATOM 949 C C . GLU A 1 118 ? -5.419 -5.233 21.685 1.00 84.81 118 GLU A C 1
ATOM 951 O O . GLU A 1 118 ? -5.793 -5.747 20.628 1.00 84.81 118 GLU A O 1
ATOM 956 N N . LEU A 1 119 ? -6.218 -4.440 22.406 1.00 85.06 119 LEU A N 1
ATOM 957 C CA . LEU A 1 119 ? -7.608 -4.185 22.041 1.00 85.06 119 LEU A CA 1
ATOM 958 C C . LEU A 1 119 ? -7.695 -3.317 20.786 1.00 85.06 119 LEU A C 1
ATOM 960 O O . LEU A 1 119 ? -8.484 -3.602 19.886 1.00 85.06 119 LEU A O 1
ATOM 964 N N . VAL A 1 120 ? -6.854 -2.286 20.705 1.00 85.38 120 VAL A N 1
ATOM 965 C CA . VAL A 1 120 ? -6.771 -1.419 19.527 1.00 85.38 120 VAL A CA 1
ATOM 966 C C . VAL A 1 120 ? -6.449 -2.262 18.299 1.00 85.38 120 VAL A C 1
ATOM 968 O O . VAL A 1 120 ? -7.149 -2.154 17.301 1.00 85.38 120 VAL A O 1
ATOM 971 N N . SER A 1 121 ? -5.469 -3.167 18.385 1.00 85.56 121 SER A N 1
ATOM 972 C CA . SER A 1 121 ? -5.093 -4.055 17.279 1.00 85.56 121 SER A CA 1
ATOM 973 C C . SER A 1 121 ? -6.211 -4.997 16.813 1.00 85.56 121 SER A C 1
ATOM 975 O O . SER A 1 121 ? -6.244 -5.347 15.636 1.00 85.56 121 SER A O 1
ATOM 977 N N . LEU A 1 122 ? -7.126 -5.384 17.710 1.00 84.81 122 LEU A N 1
ATOM 978 C CA . LEU A 1 122 ? -8.258 -6.263 17.408 1.00 84.81 122 LEU A CA 1
ATOM 979 C C . LEU A 1 122 ? -9.425 -5.514 16.748 1.00 84.81 122 LEU A C 1
ATOM 981 O O . LEU A 1 122 ? -10.169 -6.091 15.960 1.00 84.81 122 LEU A O 1
ATOM 985 N N . ILE A 1 123 ? -9.606 -4.241 17.099 1.00 85.88 123 ILE A N 1
ATOM 986 C CA . ILE A 1 123 ? -10.712 -3.402 16.620 1.00 85.88 123 ILE A CA 1
ATOM 987 C C . ILE A 1 123 ? -10.336 -2.671 15.322 1.00 85.88 123 ILE A C 1
ATOM 989 O O . ILE A 1 123 ? -11.214 -2.419 14.489 1.00 85.88 123 ILE A O 1
ATOM 993 N N . LEU A 1 124 ? -9.053 -2.332 15.160 1.00 87.56 124 LEU A N 1
ATOM 994 C CA . LEU A 1 124 ? -8.531 -1.562 14.036 1.00 87.56 124 LEU A CA 1
ATOM 995 C C . LEU A 1 124 ? -8.765 -2.303 12.717 1.00 87.56 124 LEU A C 1
ATOM 997 O O . LEU A 1 124 ? -8.278 -3.412 12.510 1.00 87.56 124 LEU A O 1
ATOM 1001 N N . SER A 1 125 ? -9.508 -1.660 11.824 1.00 84.75 125 SER A N 1
ATOM 1002 C CA . SER A 1 125 ? -9.760 -2.114 10.456 1.00 84.75 125 SER A CA 1
ATOM 1003 C C . SER A 1 125 ? -9.142 -1.129 9.457 1.00 84.75 125 SER A C 1
ATOM 1005 O O . SER A 1 125 ? -8.649 -0.071 9.850 1.00 84.75 125 SER A O 1
ATOM 1007 N N . ASP A 1 126 ? -9.173 -1.454 8.162 1.00 80.62 126 ASP A N 1
ATOM 1008 C CA . ASP A 1 126 ? -8.655 -0.563 7.107 1.00 80.62 126 ASP A CA 1
ATOM 1009 C C . ASP A 1 126 ? -9.452 0.749 6.979 1.00 80.62 126 ASP A C 1
ATOM 1011 O O . ASP A 1 126 ? -8.983 1.707 6.366 1.00 80.62 126 ASP A O 1
ATOM 1015 N N . ASP A 1 127 ? -10.649 0.795 7.568 1.00 82.56 127 ASP A N 1
ATOM 1016 C CA . ASP A 1 127 ? -11.548 1.939 7.551 1.00 82.56 127 ASP A CA 1
ATOM 1017 C C . ASP A 1 127 ? -11.912 2.423 8.971 1.00 82.56 127 ASP A C 1
ATOM 1019 O O . ASP A 1 127 ? -12.046 1.654 9.931 1.00 82.56 127 ASP A O 1
ATOM 1023 N N . VAL A 1 128 ? -12.099 3.735 9.096 1.00 81.25 128 VAL A N 1
ATOM 1024 C CA . VAL A 1 128 ? -12.397 4.406 10.366 1.00 81.25 128 VAL A CA 1
ATOM 1025 C C . VAL A 1 128 ? -13.843 4.148 10.80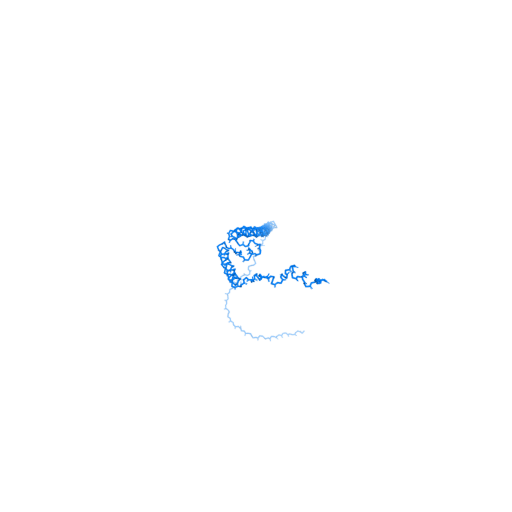0 1.00 81.25 128 VAL A C 1
ATOM 1027 O O . VAL A 1 128 ? -14.099 3.961 11.991 1.00 81.25 128 VAL A O 1
ATOM 1030 N N . GLU A 1 129 ? -14.802 4.080 9.870 1.00 84.00 129 GLU A N 1
ATOM 1031 C CA . GLU A 1 129 ? -16.209 3.828 10.213 1.00 84.00 129 GLU A CA 1
ATOM 1032 C C . GLU A 1 129 ? -16.405 2.407 10.744 1.00 84.00 129 GLU A C 1
ATOM 1034 O O . GLU A 1 129 ? -17.061 2.202 11.769 1.00 84.00 129 GLU A O 1
ATOM 1039 N N . THR A 1 130 ? -15.787 1.420 10.092 1.00 87.25 130 THR A N 1
ATOM 1040 C CA . THR A 1 130 ? -15.793 0.027 10.571 1.00 87.25 130 THR A CA 1
ATOM 1041 C C . THR A 1 130 ? -15.153 -0.103 11.954 1.00 87.25 130 THR A C 1
ATOM 1043 O O . THR A 1 130 ? -15.738 -0.733 12.837 1.00 87.25 130 THR A O 1
ATOM 1046 N N . THR A 1 131 ? -14.028 0.577 12.193 1.00 86.19 131 THR A N 1
ATOM 1047 C CA . THR A 1 131 ? -13.378 0.635 13.512 1.00 86.19 131 THR A CA 1
ATOM 1048 C C . THR A 1 131 ? -14.324 1.223 14.569 1.00 86.19 131 THR A C 1
ATOM 1050 O O . THR A 1 131 ? -14.514 0.629 15.629 1.00 86.19 131 THR A O 1
ATOM 1053 N N . ASN A 1 132 ? -15.009 2.332 14.275 1.00 87.00 132 ASN A N 1
ATOM 1054 C CA . ASN A 1 132 ? -15.980 2.943 15.193 1.00 87.00 132 ASN A CA 1
ATOM 1055 C C . ASN A 1 132 ? -17.192 2.043 15.478 1.00 87.00 132 ASN A C 1
ATOM 1057 O O . ASN A 1 132 ? -17.658 1.956 16.617 1.00 87.00 132 ASN A O 1
ATOM 1061 N N . ASN A 1 133 ? -17.698 1.339 14.465 1.00 89.56 133 ASN A N 1
ATOM 1062 C CA . ASN A 1 133 ? -18.774 0.365 14.639 1.00 89.56 133 ASN A CA 1
ATOM 1063 C C . ASN A 1 133 ? -18.344 -0.789 15.553 1.00 89.56 133 ASN A C 1
ATOM 1065 O O . ASN A 1 133 ? -19.102 -1.179 16.446 1.00 89.56 133 ASN A O 1
ATOM 1069 N N . ASN A 1 134 ? -17.110 -1.272 15.397 1.00 88.19 134 ASN A N 1
ATOM 1070 C CA . ASN A 1 134 ? -16.531 -2.293 16.267 1.00 88.19 134 ASN A CA 1
ATOM 1071 C C . ASN A 1 134 ? -16.409 -1.792 17.719 1.00 88.19 134 ASN A C 1
ATOM 1073 O O . ASN A 1 134 ? -16.789 -2.515 18.643 1.00 88.19 134 ASN A O 1
ATOM 1077 N N . ILE A 1 135 ? -15.967 -0.544 17.931 1.00 88.44 135 ILE A N 1
ATOM 1078 C CA . ILE A 1 135 ? -15.909 0.089 19.265 1.00 88.44 135 ILE A CA 1
ATOM 1079 C C . ILE A 1 135 ? -17.303 0.138 19.903 1.00 88.44 135 ILE A C 1
ATOM 1081 O O . ILE A 1 135 ? -17.480 -0.264 21.055 1.00 88.44 135 ILE A O 1
ATOM 1085 N N . ASN A 1 136 ? -18.314 0.590 19.159 1.00 89.31 136 ASN A N 1
ATOM 1086 C CA . ASN A 1 136 ? -19.688 0.685 19.655 1.00 89.31 136 ASN A CA 1
ATOM 1087 C C . ASN A 1 136 ? -20.287 -0.687 19.989 1.00 89.31 136 ASN A C 1
ATOM 1089 O O . ASN A 1 136 ? -20.972 -0.842 21.005 1.00 89.31 136 ASN A O 1
ATOM 1093 N N . TYR A 1 137 ? -20.010 -1.696 19.163 1.00 90.62 137 TYR A N 1
ATOM 1094 C CA . TYR A 1 137 ? -20.423 -3.068 19.432 1.00 90.62 137 TYR A CA 1
ATOM 1095 C C . TYR A 1 137 ? -19.772 -3.605 20.710 1.00 90.62 137 TYR A C 1
ATOM 1097 O O . TYR A 1 137 ? -20.470 -4.110 21.593 1.00 90.62 137 TYR A O 1
ATOM 1105 N N . LEU A 1 138 ? -18.456 -3.427 20.856 1.00 89.44 138 LEU A N 1
ATOM 1106 C CA . LEU A 1 138 ? -17.728 -3.837 22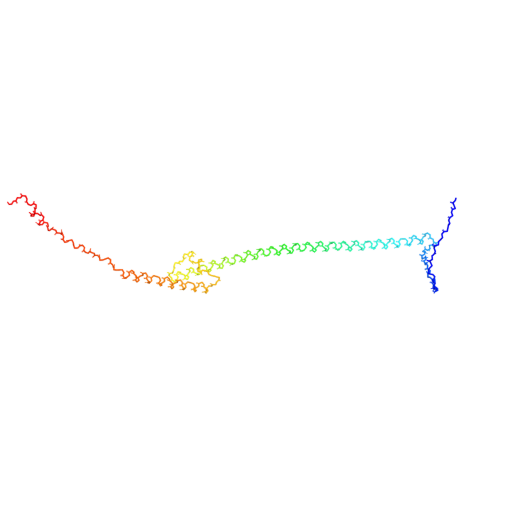.052 1.00 89.44 138 LEU A CA 1
ATOM 1107 C C . LEU A 1 138 ? -18.280 -3.152 23.307 1.00 89.44 138 LEU A C 1
ATOM 1109 O O . LEU A 1 138 ? -18.527 -3.818 24.314 1.00 89.44 138 LEU A O 1
ATOM 1113 N N . LYS A 1 139 ? -18.541 -1.843 23.228 1.00 89.50 139 LYS A N 1
ATOM 1114 C CA . LYS A 1 139 ? -19.148 -1.067 24.315 1.00 89.50 139 LYS A CA 1
ATOM 1115 C C . LYS A 1 139 ? -20.449 -1.702 24.796 1.00 89.50 139 LYS A C 1
ATOM 1117 O O . LYS A 1 139 ? -20.650 -1.859 25.998 1.00 89.50 139 LYS A O 1
ATOM 1122 N N . LYS A 1 140 ? -21.316 -2.098 23.861 1.00 92.06 140 LYS A N 1
ATOM 1123 C CA . LYS A 1 140 ? -22.596 -2.739 24.171 1.00 92.06 140 LYS A CA 1
ATOM 1124 C C . LYS A 1 140 ? -22.406 -4.102 24.835 1.00 92.06 140 LYS A C 1
ATOM 1126 O O . LYS A 1 140 ? -23.007 -4.357 25.871 1.00 92.06 140 LYS A O 1
ATOM 1131 N N . VAL A 1 141 ? -21.546 -4.955 24.277 1.00 91.56 141 VAL A N 1
ATOM 1132 C CA . VAL A 1 141 ? -21.297 -6.304 24.814 1.00 91.56 141 VAL A CA 1
ATOM 1133 C C . VAL A 1 141 ? -20.724 -6.245 26.231 1.00 91.56 141 VAL A C 1
ATOM 1135 O O . VAL A 1 141 ? -21.158 -7.000 27.105 1.00 91.56 141 VAL A O 1
ATOM 1138 N N . ILE A 1 142 ? -19.783 -5.331 26.481 1.00 90.44 142 ILE A N 1
ATOM 1139 C CA . ILE A 1 142 ? -19.205 -5.135 27.814 1.00 90.44 142 ILE A CA 1
ATOM 1140 C C . ILE A 1 142 ? -20.268 -4.611 28.780 1.00 90.44 142 ILE A C 1
ATOM 1142 O O . ILE A 1 142 ? -20.413 -5.173 29.864 1.00 90.44 142 ILE A O 1
ATOM 1146 N N . ALA A 1 143 ? -21.043 -3.595 28.391 1.00 90.69 143 ALA A N 1
ATOM 1147 C CA . ALA A 1 143 ? -22.116 -3.062 29.228 1.00 90.69 143 ALA A CA 1
ATOM 1148 C C . ALA A 1 143 ? -23.143 -4.145 29.598 1.00 90.69 143 ALA A C 1
ATOM 1150 O O . ALA A 1 143 ? -23.488 -4.286 30.769 1.00 90.69 143 ALA A O 1
ATOM 1151 N N . ASP A 1 144 ? -23.571 -4.964 28.637 1.00 93.62 144 ASP A N 1
ATOM 1152 C CA . ASP A 1 144 ? -24.519 -6.057 28.870 1.00 93.62 144 ASP A CA 1
ATOM 1153 C C . ASP A 1 144 ? -23.946 -7.124 29.819 1.00 93.62 144 ASP A C 1
ATOM 1155 O O . ASP A 1 144 ? -24.653 -7.621 30.699 1.00 93.62 144 ASP A O 1
ATOM 1159 N N . SER A 1 145 ? -22.666 -7.477 29.667 1.00 91.19 145 SER A N 1
ATOM 1160 C CA . SER A 1 145 ? -21.985 -8.450 30.532 1.00 91.19 145 SER A CA 1
ATOM 1161 C C . SER A 1 145 ? -21.816 -7.927 31.963 1.00 91.19 145 SER A C 1
ATOM 1163 O O . SER A 1 145 ? -22.124 -8.630 32.929 1.00 91.19 145 SER A O 1
ATOM 1165 N N . VAL A 1 146 ? -21.397 -6.666 32.108 1.00 92.69 146 VAL A N 1
ATOM 1166 C CA . VAL A 1 146 ? -21.253 -6.005 33.410 1.00 92.69 146 VAL A CA 1
ATOM 1167 C C . VAL A 1 146 ? -22.609 -5.875 34.095 1.00 92.69 146 VAL A C 1
ATOM 1169 O O . VAL A 1 146 ? -22.716 -6.245 35.260 1.00 92.69 146 VAL A O 1
ATOM 1172 N N . ASN A 1 147 ? -23.655 -5.446 33.385 1.00 91.50 147 ASN A N 1
ATOM 1173 C CA . ASN A 1 147 ? -25.005 -5.339 33.941 1.00 91.50 147 ASN A CA 1
ATOM 1174 C C . ASN A 1 147 ? -25.517 -6.694 34.442 1.00 91.50 147 ASN A C 1
ATOM 1176 O O . ASN A 1 147 ? -25.960 -6.789 35.582 1.00 91.50 147 ASN A O 1
ATOM 1180 N N . LYS A 1 148 ? -25.364 -7.769 33.655 1.00 93.44 148 LYS A N 1
ATOM 1181 C CA . LYS A 1 148 ? -25.723 -9.129 34.097 1.00 93.44 148 LYS A CA 1
ATOM 1182 C C . LYS A 1 148 ? -24.964 -9.543 35.355 1.00 93.44 148 LYS A C 1
ATOM 1184 O O . LYS A 1 148 ? -25.559 -10.088 36.283 1.00 93.44 148 LYS A O 1
ATOM 1189 N N . ARG A 1 149 ? -23.658 -9.273 35.405 1.00 91.81 149 ARG A N 1
ATOM 1190 C CA . ARG A 1 149 ? -22.829 -9.622 36.561 1.00 91.81 149 ARG A CA 1
ATOM 1191 C C . ARG A 1 149 ? -23.215 -8.812 37.799 1.00 91.81 149 ARG A C 1
ATOM 1193 O O . ARG A 1 149 ? -23.284 -9.379 38.887 1.00 91.81 149 ARG A O 1
ATOM 1200 N N . VAL A 1 150 ? -23.489 -7.518 37.642 1.00 92.31 150 VAL A N 1
ATOM 1201 C CA . VAL A 1 150 ? -23.990 -6.649 38.714 1.00 92.31 150 VAL A CA 1
ATOM 1202 C C . VAL A 1 150 ? -25.347 -7.146 39.205 1.00 92.31 150 VAL A C 1
ATOM 1204 O O . VAL A 1 150 ? -25.507 -7.303 40.408 1.00 92.31 150 VAL A O 1
ATOM 1207 N N . ASP A 1 151 ? -26.271 -7.510 38.314 1.00 91.19 151 ASP A N 1
ATOM 1208 C CA . ASP A 1 151 ? -27.574 -8.074 38.684 1.00 91.19 151 ASP A CA 1
ATOM 1209 C C . ASP A 1 151 ? -27.440 -9.378 39.484 1.00 91.19 151 ASP A C 1
ATOM 1211 O O . ASP A 1 151 ? -28.172 -9.605 40.449 1.00 91.19 151 ASP A O 1
ATOM 1215 N N . GLU A 1 152 ? -26.508 -10.258 39.111 1.00 90.38 152 GLU A N 1
ATOM 1216 C CA . GLU A 1 152 ? -26.195 -11.471 39.876 1.00 90.38 152 GLU A CA 1
ATOM 1217 C C . GLU A 1 152 ? -25.620 -11.153 41.260 1.00 90.38 152 GLU A C 1
ATOM 1219 O O . GLU A 1 152 ? -26.050 -11.741 42.253 1.00 90.38 152 GLU A O 1
ATOM 1224 N N . LEU A 1 153 ? -24.677 -10.210 41.344 1.00 87.75 153 LEU A N 1
ATOM 1225 C CA . LEU A 1 153 ? -24.108 -9.743 42.612 1.00 87.75 153 LEU A CA 1
ATOM 1226 C C . LEU A 1 153 ? -25.160 -9.069 43.499 1.00 87.75 153 LEU A C 1
ATOM 1228 O O . LEU A 1 153 ? -25.147 -9.276 44.706 1.00 87.75 153 LEU A O 1
ATOM 1232 N N . SER A 1 154 ? -26.091 -8.308 42.923 1.00 85.12 154 SER A N 1
ATOM 1233 C CA . SER A 1 154 ? -27.199 -7.690 43.655 1.00 85.12 154 SER A CA 1
ATOM 1234 C C . SER A 1 154 ? -28.212 -8.720 44.160 1.00 85.12 154 SER A C 1
ATOM 1236 O O . SER A 1 154 ? -28.815 -8.521 45.213 1.00 85.12 154 SER A O 1
ATOM 1238 N N . LYS A 1 155 ? -28.395 -9.839 43.444 1.00 86.50 155 LYS A N 1
ATOM 1239 C CA . LYS A 1 155 ? -29.213 -10.977 43.905 1.00 86.50 155 LYS A CA 1
ATOM 1240 C C . LYS A 1 155 ? -28.517 -11.787 44.996 1.00 86.50 155 LYS A C 1
ATOM 1242 O O . LYS A 1 155 ? -29.191 -12.418 45.815 1.00 86.50 155 LYS A O 1
ATOM 1247 N N . GLN A 1 156 ? -27.187 -11.788 45.020 1.00 78.50 156 GLN A N 1
ATOM 1248 C CA . GLN A 1 156 ? -26.426 -12.397 46.097 1.00 78.50 156 GLN A CA 1
ATOM 1249 C C . GLN A 1 156 ? -26.657 -11.565 47.365 1.00 78.50 156 GLN A C 1
ATOM 1251 O O . GLN A 1 156 ? -26.221 -10.421 47.462 1.00 78.50 156 GLN A O 1
ATOM 1256 N N . LYS A 1 157 ? -27.380 -12.127 48.348 1.00 65.69 157 LYS A N 1
ATOM 1257 C CA . LYS A 1 157 ? -27.534 -11.485 49.660 1.00 65.69 157 LYS A CA 1
ATOM 1258 C C . LYS A 1 157 ? -26.144 -11.113 50.162 1.00 65.69 157 LYS A C 1
ATOM 1260 O O . LYS A 1 157 ? -25.277 -11.987 50.261 1.00 65.69 157 LYS A O 1
ATOM 1265 N N . THR A 1 158 ? -25.953 -9.838 50.502 1.00 64.06 158 THR A N 1
ATOM 1266 C CA . THR A 1 158 ? -24.827 -9.438 51.340 1.00 64.06 158 THR A CA 1
ATOM 1267 C C . THR A 1 158 ? -24.790 -10.417 52.510 1.00 64.06 158 THR A C 1
ATOM 1269 O O . THR A 1 158 ? -25.858 -10.732 53.059 1.00 64.06 158 THR A O 1
ATOM 1272 N N . PRO A 1 159 ? -23.618 -10.984 52.860 1.00 65.25 159 PRO A N 1
ATOM 1273 C CA . PRO A 1 159 ? -23.517 -11.768 54.073 1.00 65.25 159 PRO A CA 1
ATOM 1274 C C . PRO A 1 159 ? -24.167 -10.917 55.146 1.00 65.25 159 PRO A C 1
ATOM 1276 O O . PRO A 1 159 ? -23.804 -9.743 55.283 1.00 65.25 159 PRO A O 1
ATOM 1279 N N . ASN A 1 160 ? -25.173 -11.464 55.839 1.00 58.97 160 ASN A N 1
ATOM 1280 C CA . ASN A 1 160 ? -25.607 -10.844 57.074 1.00 58.97 160 ASN A CA 1
ATOM 1281 C C . ASN A 1 160 ? -24.291 -10.600 57.798 1.00 58.97 160 ASN A C 1
ATOM 1283 O O . ASN A 1 160 ? -23.561 -11.559 58.069 1.00 58.97 160 ASN A O 1
ATOM 1287 N N . ALA A 1 161 ? -23.954 -9.332 58.041 1.00 53.84 161 ALA A N 1
ATOM 1288 C CA . ALA A 1 161 ? -23.128 -9.014 59.173 1.00 53.84 161 ALA A CA 1
ATOM 1289 C C . ALA A 1 161 ? -23.932 -9.634 60.303 1.00 53.84 161 ALA A C 1
ATOM 1291 O O . ALA A 1 161 ? -24.914 -9.065 60.784 1.00 53.84 161 ALA A O 1
ATOM 1292 N N . SER A 1 162 ? -23.614 -10.898 60.588 1.00 48.19 162 SER A N 1
ATOM 1293 C CA . SER A 1 162 ? -23.979 -11.564 61.798 1.00 48.19 162 SER A CA 1
ATOM 1294 C C . SER A 1 162 ? -23.322 -10.638 62.781 1.00 48.19 162 SER A C 1
ATOM 1296 O O . SER A 1 162 ? -22.117 -10.688 63.021 1.00 48.19 162 SER A O 1
ATOM 1298 N N . SER A 1 163 ? -24.120 -9.680 63.241 1.00 55.12 163 SER A N 1
ATOM 1299 C CA . SER A 1 163 ? -24.031 -9.184 64.576 1.00 55.12 163 SER A CA 1
ATOM 1300 C C . SER A 1 163 ? -23.994 -10.464 65.383 1.00 55.12 163 SER A C 1
ATOM 1302 O O . SER A 1 163 ? -25.013 -11.043 65.750 1.00 55.12 163 SER A O 1
ATOM 1304 N N . THR A 1 164 ? -22.778 -10.962 65.590 1.00 51.03 164 THR A N 1
ATOM 1305 C CA . THR A 1 164 ? -22.429 -11.740 66.747 1.00 51.03 164 THR A CA 1
ATOM 1306 C C . THR A 1 164 ? -22.766 -10.784 67.873 1.00 51.03 164 THR A C 1
ATOM 1308 O O . THR A 1 164 ? -21.931 -10.036 68.373 1.00 51.03 164 THR A O 1
ATOM 1311 N N . LYS A 1 165 ? -24.060 -10.727 68.207 1.00 53.94 165 LYS A N 1
ATOM 1312 C CA . LYS A 1 165 ? -24.512 -10.435 69.540 1.00 53.94 165 LYS A CA 1
ATOM 1313 C C . LYS A 1 165 ? -23.721 -11.442 70.339 1.00 53.94 165 LYS A C 1
ATOM 1315 O O . LYS A 1 165 ? -23.994 -12.637 70.286 1.00 53.94 165 LYS A O 1
ATOM 1320 N N . LEU A 1 166 ? -22.658 -10.951 70.956 1.00 50.69 166 LEU A N 1
ATOM 1321 C CA . LEU A 1 166 ? -21.907 -11.657 71.962 1.00 50.69 166 LEU A CA 1
ATOM 1322 C C . LEU A 1 166 ? -22.900 -11.903 73.103 1.00 50.69 166 LEU A C 1
ATOM 1324 O O . LEU A 1 166 ? -22.934 -11.172 74.084 1.00 50.69 166 LEU A O 1
ATOM 1328 N N . SER A 1 167 ? -23.768 -12.904 72.956 1.00 52.88 167 SER A N 1
ATOM 1329 C CA . SER A 1 167 ? -24.752 -13.333 73.954 1.00 52.88 167 SER A CA 1
ATOM 1330 C C . SER A 1 167 ? -24.081 -14.116 75.085 1.00 52.88 167 SER A C 1
ATOM 1332 O O . SER A 1 167 ? -24.682 -14.991 75.694 1.00 52.88 167 SER A O 1
ATOM 1334 N N . GLY A 1 168 ? -22.807 -13.823 75.329 1.00 58.59 168 GLY A N 1
ATOM 1335 C CA . GLY A 1 168 ? -21.949 -14.466 76.308 1.00 58.59 168 GLY A CA 1
ATOM 1336 C C . GLY A 1 168 ? -21.054 -13.463 77.023 1.00 58.59 168 GLY A C 1
ATOM 1337 O O . GLY A 1 168 ? -20.034 -13.865 77.575 1.00 58.59 168 GLY A O 1
ATOM 1338 N N . ALA A 1 169 ? -21.406 -12.171 77.032 1.00 60.56 169 ALA A N 1
ATOM 1339 C CA . ALA A 1 169 ? -20.850 -11.254 78.018 1.00 60.56 169 ALA A CA 1
ATOM 1340 C C . ALA A 1 169 ? -21.420 -11.640 79.393 1.00 60.56 169 ALA A C 1
ATOM 1342 O O . ALA A 1 169 ? -22.356 -11.020 79.891 1.00 60.56 169 ALA A O 1
ATOM 1343 N N . VAL A 1 170 ? -20.884 -12.718 79.975 1.00 65.19 170 VAL A N 1
ATOM 1344 C CA . VAL A 1 170 ? -21.031 -13.013 81.399 1.00 65.19 170 VAL A CA 1
ATOM 1345 C C . VAL A 1 170 ? -20.562 -11.757 82.111 1.00 65.19 170 VAL A C 1
ATOM 1347 O O . VAL A 1 170 ? -19.421 -11.323 81.930 1.00 65.19 170 VAL A O 1
ATOM 1350 N N . SER A 1 171 ? -21.471 -11.125 82.846 1.00 71.69 171 SER A N 1
ATOM 1351 C CA . SER A 1 171 ? -21.147 -9.917 83.591 1.00 71.69 171 SER A CA 1
ATOM 1352 C C . SER A 1 171 ? -19.953 -10.208 84.501 1.00 71.69 171 SER A C 1
ATOM 1354 O O . SER A 1 171 ? -19.879 -11.273 85.115 1.00 71.69 171 SER A O 1
ATOM 1356 N N . ILE A 1 172 ? -19.016 -9.265 84.622 1.00 68.75 172 ILE A N 1
ATOM 1357 C CA . ILE A 1 172 ? -17.865 -9.386 85.536 1.00 68.75 172 ILE A CA 1
ATOM 1358 C C . ILE A 1 172 ? -18.349 -9.727 86.958 1.00 68.75 172 ILE A C 1
ATOM 1360 O O . ILE A 1 172 ? -17.705 -10.496 87.670 1.00 68.75 172 ILE A O 1
ATOM 1364 N N . SER A 1 173 ? -19.527 -9.227 87.343 1.00 72.31 173 SER A N 1
ATOM 1365 C CA . SER A 1 173 ? -20.194 -9.545 88.609 1.00 72.31 173 SER A CA 1
ATOM 1366 C C . SER A 1 173 ? -20.544 -11.030 88.752 1.00 72.31 173 SER A C 1
ATOM 1368 O O . SER A 1 173 ? -20.413 -11.595 89.834 1.00 72.31 173 SER A O 1
ATOM 1370 N N . GLU A 1 174 ? -20.955 -11.675 87.666 1.00 74.75 174 GLU A N 1
ATOM 1371 C CA . GLU A 1 174 ? -21.352 -13.084 87.634 1.00 74.75 174 GLU A CA 1
ATOM 1372 C C . GLU A 1 174 ? -20.125 -14.010 87.636 1.00 74.75 174 GLU A C 1
ATOM 1374 O O . GLU A 1 174 ? -20.104 -15.036 88.319 1.00 74.75 174 GLU A O 1
ATOM 1379 N N . LEU A 1 175 ? -19.036 -13.587 86.983 1.00 74.69 175 LEU A N 1
ATOM 1380 C CA . LEU A 1 175 ? -17.746 -14.279 87.041 1.00 74.69 175 LEU A CA 1
ATOM 1381 C C . LEU A 1 175 ? -17.103 -14.190 88.439 1.00 74.69 175 LEU A C 1
ATOM 1383 O O . LEU A 1 175 ? -16.537 -15.168 88.931 1.00 74.69 175 LEU A O 1
ATOM 1387 N N . ALA A 1 176 ? -17.235 -13.038 89.102 1.00 77.12 176 ALA A N 1
ATOM 1388 C CA . ALA A 1 176 ? -16.746 -12.819 90.462 1.00 77.12 176 ALA A CA 1
ATOM 1389 C C . ALA A 1 176 ? -17.532 -13.624 91.510 1.00 77.12 176 ALA A C 1
ATOM 1391 O O . ALA A 1 176 ? -16.939 -14.140 92.455 1.00 77.12 176 ALA A O 1
ATOM 1392 N N . GLN A 1 177 ? -18.850 -13.779 91.342 1.00 76.50 177 GLN A N 1
ATOM 1393 C CA . GLN A 1 177 ? -19.664 -14.628 92.218 1.00 76.50 177 GLN A CA 1
ATOM 1394 C C . GLN A 1 177 ? -19.322 -16.111 92.060 1.00 76.50 177 GLN A C 1
ATOM 1396 O O . GLN A 1 177 ? -19.190 -16.816 93.060 1.00 76.50 177 GLN A O 1
ATOM 1401 N N . LYS A 1 178 ? -19.134 -16.579 90.820 1.00 77.25 178 LYS A N 1
ATOM 1402 C CA . LYS A 1 178 ? -18.814 -17.984 90.539 1.00 77.25 178 LYS A CA 1
ATOM 1403 C C . LYS A 1 178 ? -17.450 -18.409 91.094 1.00 77.25 178 LYS A C 1
ATOM 1405 O O . LYS A 1 178 ? -17.302 -19.552 91.510 1.00 77.25 178 LYS A O 1
ATOM 1410 N N . ASN A 1 179 ? -16.485 -17.490 91.138 1.00 73.44 179 ASN A N 1
ATOM 1411 C CA . ASN A 1 179 ? -15.128 -17.748 91.626 1.00 73.44 179 ASN A CA 1
ATOM 1412 C C . ASN A 1 179 ? -14.860 -17.166 93.029 1.00 73.44 179 ASN A C 1
ATOM 1414 O O . ASN A 1 179 ? -13.704 -16.971 93.406 1.00 73.44 179 ASN A O 1
ATOM 1418 N N . ARG A 1 180 ? -15.902 -16.873 93.822 1.00 81.38 180 ARG A N 1
ATOM 1419 C CA . ARG A 1 180 ? -15.731 -16.367 95.192 1.00 81.38 180 ARG A CA 1
ATOM 1420 C C . ARG A 1 180 ? -15.278 -17.501 96.119 1.00 81.38 180 ARG A C 1
ATOM 1422 O O . ARG A 1 180 ? -16.062 -18.379 96.458 1.00 81.38 180 ARG A O 1
ATOM 1429 N N . VAL A 1 181 ? -14.019 -17.459 96.556 1.00 73.25 181 VAL A N 1
ATOM 1430 C CA . VAL A 1 181 ? -13.376 -18.500 97.394 1.00 73.25 181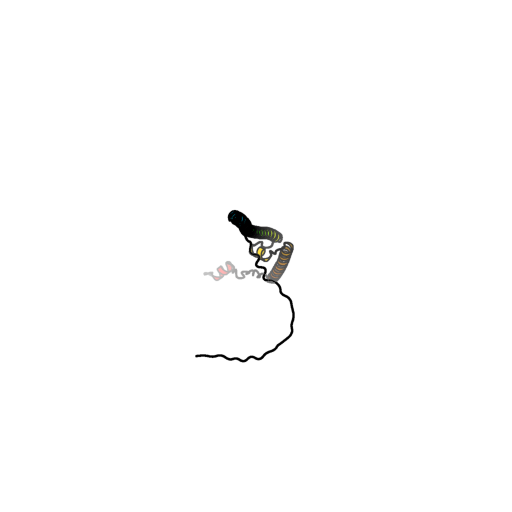 VAL A CA 1
ATOM 1431 C C . VAL A 1 181 ? -13.849 -18.471 98.862 1.00 73.25 181 VAL A C 1
ATOM 1433 O O . VAL A 1 181 ? -13.529 -19.364 99.638 1.00 73.25 181 VAL A O 1
ATOM 1436 N N . ILE A 1 182 ? -14.640 -17.473 99.267 1.00 68.25 182 ILE A N 1
ATOM 1437 C CA . ILE A 1 182 ? -15.095 -17.305 100.655 1.00 68.25 182 ILE A CA 1
ATOM 1438 C C . ILE A 1 182 ? -16.584 -16.960 100.644 1.00 68.25 182 ILE A C 1
ATOM 1440 O O . ILE A 1 182 ? -16.987 -16.032 99.939 1.00 68.25 182 ILE A O 1
ATOM 1444 N N . LYS A 1 183 ? -17.412 -17.699 101.392 1.00 62.19 183 LYS A N 1
ATOM 1445 C CA . LYS A 1 183 ? -18.829 -17.358 101.563 1.00 62.19 183 LYS A CA 1
ATOM 1446 C C . LYS A 1 183 ? -19.012 -16.402 102.729 1.00 62.19 183 LYS A C 1
ATOM 1448 O O . LYS A 1 183 ? -18.451 -16.682 103.804 1.00 62.19 183 LYS A O 1
#

Radius of gyration: 58.27 Å; chains: 1; bounding box: 76×68×185 Å

Secondary structure (DSSP, 8-state):
-----------------------------SSHHHHHHHHHHHHHHHHHHHHHHHHHHHHHHHHHHHHHHHHHHHHHHHHHHHHHHHHHHHHHHHHHHHHHHHHHHHHHHHTT----HHHHHHH--SSHHHHHHHHHHHHHHHHHHHHHHHHHHHHSPPPP------TT---HHHHHHHT-S--

InterPro domains:
  IPR025580 Capsid assembly scaffolding protein Gp46 [PF14265] (32-155)